Protein AF-A0A1W2A6X5-F1 (afdb_monomer)

Sequence (219 aa):
MDGFPCSISMKRESEMKNMYTEFAGAGTRDTGGGGIDMIGIVKGDITKFRADAIVNAANTGLLGGGGVDGAIHRAAGPELLEECRTLGGCKTGEAKITKGYRLPARFVIHTPGPVWRGGDHGEEELLANSYRSSLTLAAENDCKTIAFPSISTGVYGFPLDRAAAVAVKTICDFLDRDHRLGEVTMVCFDEKTRKAYEDAMASLYRGNGCGCKGHHSGS

Solvent-accessible surface area (backbone atoms only — not comparable to full-atom values): 12230 Å² total; per-residue (Å²): 141,87,80,84,83,90,82,87,83,77,74,66,64,65,55,61,58,51,64,76,70,65,78,87,62,96,66,90,76,75,96,77,74,57,31,62,76,34,54,46,78,42,70,41,61,65,64,73,43,78,32,41,26,36,46,33,58,33,55,44,64,44,77,64,57,66,74,68,22,30,48,40,45,64,53,23,33,72,66,48,53,59,55,33,66,76,60,75,40,47,54,68,16,33,53,50,77,48,66,15,73,65,28,66,16,60,23,33,32,39,20,11,42,37,64,57,82,85,67,86,82,53,38,66,61,29,39,34,30,20,54,49,38,40,51,51,52,37,42,76,66,73,23,44,30,39,34,34,56,74,60,28,48,59,96,33,57,31,58,56,59,60,47,26,39,43,48,52,52,46,52,22,62,44,40,67,74,44,76,67,48,63,39,40,32,41,32,17,78,42,70,70,55,36,49,34,40,50,55,30,48,55,49,51,54,55,62,70,67,66,77,73,85,82,83,76,87,77,134

Nearest PDB structures (foldseek):
  5cms-assembly3_B  TM=9.862E-01  e=5.815E-21  Escherichia coli
  5cb3-assembly1_A  TM=9.912E-01  e=9.875E-21  Escherichia coli K-12
  5cb5-assembly14_M  TM=9.870E-01  e=7.743E-20  Escherichia coli K-12
  5lau-assembly1_A  TM=9.667E-01  e=5.129E-20  Oceanobacillus iheyensis HTE831
  5lbp-assembly1_A  TM=9.637E-01  e=5.398E-19  Oceanobacillus iheyensis HTE831

Foldseek 3Di:
DDDDDDPPDPDPPVVVVVVLPPPPDDDDDDPDDALLVQEAEDADQQQADAFQEEEDQDAQQLQADDDNRVVQDVQQDPVSNVVSNVVRGHDQLAWDKDASHNGNHGIYIYHHQAQDDPPPPCRLVSLLSSLVNSVVVCLVVQTQEYEYEQHCVPPSPPDLLSSLLSNSVSSRVNCNPDVSHRHYYYHYNDPVSSVSNVVSSVVVVVVVPPPDDPPDDDD

Secondary structure (DSSP, 8-state):
--------SSSHHHHHHHHTTS--S-----S---GGGGEEEEES-GGG--SSEEEEEE-TT-S--SHHHHHHHHHH-HHHHHHHHHTT---TT--EEEE-TTSSSSEEEEEEPPPPSSS-SSHHHHHHHHHHHHHHHHHHTT-SEEEE--TTSSTT---HHHHHHHHHHHHHHHHTT-TT--EEEEEESSHHHHHHHHHHHHHHHHHHTT---------

InterPro domains:
  IPR002589 Macro domain [PF01661] (55-167)
  IPR002589 Macro domain [PS51154] (26-205)
  IPR002589 Macro domain [SM00506] (38-167)
  IPR043472 Macro domain-like [G3DSA:3.40.220.10] (8-207)
  IPR043472 Macro domain-like [SSF52949] (38-203)

Radius of gyration: 19.89 Å; Cα contacts (8 Å, |Δi|>4): 375; chains: 1; bounding box: 47×72×43 Å

Organism: NCBI:txid1122930

Mean predicted aligned error: 9.7 Å

pLDDT: mean 84.77, std 23.46, range [28.73, 98.94]

Structure (mmCIF, N/CA/C/O backbone):
data_AF-A0A1W2A6X5-F1
#
_entry.id   AF-A0A1W2A6X5-F1
#
loop_
_atom_site.group_PDB
_atom_site.id
_atom_site.type_symbol
_atom_site.label_atom_id
_atom_site.label_alt_id
_atom_site.label_comp_id
_atom_site.label_asym_id
_atom_site.label_entity_id
_atom_site.label_seq_id
_atom_site.pdbx_PDB_ins_code
_atom_site.Cartn_x
_atom_site.Cartn_y
_atom_site.Cartn_z
_atom_site.occupancy
_atom_site.B_iso_or_equiv
_atom_site.auth_seq_id
_atom_site.auth_comp_id
_atom_site.auth_asym_id
_atom_site.auth_atom_id
_atom_site.pdbx_PDB_model_num
ATOM 1 N N . MET A 1 1 ? 7.560 -55.138 -27.536 1.00 40.28 1 MET A N 1
ATOM 2 C CA . MET A 1 1 ? 8.490 -54.325 -26.718 1.00 40.28 1 MET A CA 1
ATOM 3 C C . MET A 1 1 ? 7.771 -53.012 -26.557 1.00 40.28 1 MET A C 1
ATOM 5 O O . MET A 1 1 ? 7.864 -52.151 -27.421 1.00 40.28 1 MET A O 1
ATOM 9 N N . ASP A 1 2 ? 6.936 -52.957 -25.529 1.00 35.16 2 ASP A N 1
ATOM 10 C CA . ASP A 1 2 ? 5.838 -52.004 -25.455 1.00 35.16 2 ASP A CA 1
ATOM 11 C C . ASP A 1 2 ? 6.175 -51.033 -24.323 1.00 35.16 2 ASP A C 1
ATOM 13 O O . ASP A 1 2 ? 6.329 -51.444 -23.174 1.00 35.16 2 ASP A O 1
ATOM 17 N N . GLY A 1 3 ? 6.376 -49.761 -24.665 1.00 31.23 3 GLY A N 1
ATOM 18 C CA . GLY A 1 3 ? 6.748 -48.698 -23.733 1.00 31.23 3 GLY A CA 1
ATOM 19 C C . GLY A 1 3 ? 5.820 -47.503 -23.907 1.00 31.23 3 GLY A C 1
ATOM 20 O O . GLY A 1 3 ? 5.853 -46.829 -24.932 1.00 31.23 3 GLY A O 1
ATOM 21 N N . PHE A 1 4 ? 4.969 -47.304 -22.905 1.00 32.00 4 PHE A N 1
ATOM 22 C CA . PHE A 1 4 ? 3.868 -46.345 -22.812 1.00 32.00 4 PHE A CA 1
ATOM 23 C C . PHE A 1 4 ? 4.278 -44.858 -22.926 1.00 32.00 4 PHE A C 1
ATOM 25 O O . PHE A 1 4 ? 5.386 -44.489 -22.534 1.00 32.00 4 PHE A O 1
ATOM 32 N N . PRO A 1 5 ? 3.363 -43.973 -23.377 1.00 36.03 5 PRO A N 1
ATOM 33 C CA . PRO A 1 5 ? 3.591 -42.533 -23.450 1.00 36.03 5 PRO A CA 1
ATOM 34 C C . PRO A 1 5 ? 3.456 -41.844 -22.079 1.00 36.03 5 PRO A C 1
ATOM 36 O O . PRO A 1 5 ? 2.553 -42.129 -21.293 1.00 36.03 5 PRO A O 1
ATOM 39 N N . CYS A 1 6 ? 4.350 -40.888 -21.813 1.00 32.41 6 CYS A N 1
ATOM 40 C CA . CYS A 1 6 ? 4.368 -40.040 -20.620 1.00 32.41 6 CYS A CA 1
ATOM 41 C C . CYS A 1 6 ? 3.202 -39.032 -20.646 1.00 32.41 6 CYS A C 1
ATOM 43 O O . CYS A 1 6 ? 3.254 -38.028 -21.353 1.00 32.41 6 CYS A O 1
ATOM 45 N N . SER A 1 7 ? 2.140 -39.295 -19.881 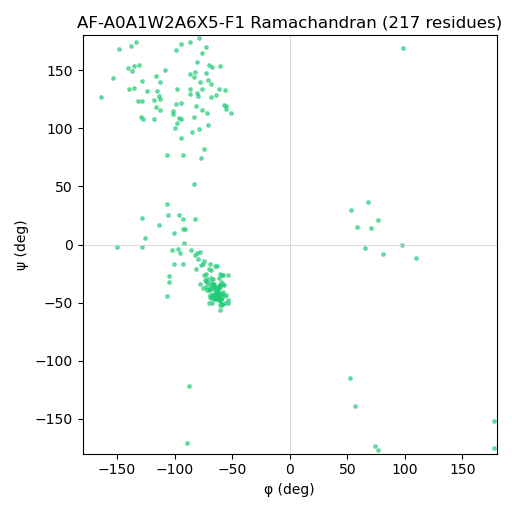1.00 32.84 7 SER A N 1
ATOM 46 C CA . SER A 1 7 ? 0.925 -38.465 -19.815 1.00 32.84 7 SER A CA 1
ATOM 47 C C . SER A 1 7 ? 0.795 -37.642 -18.520 1.00 32.84 7 SER A C 1
ATOM 49 O O . SER A 1 7 ? -0.312 -37.432 -18.023 1.00 32.84 7 SER A O 1
ATOM 51 N N . ILE A 1 8 ? 1.901 -37.153 -17.950 1.00 35.94 8 ILE A N 1
ATOM 52 C CA . ILE A 1 8 ? 1.885 -36.290 -16.752 1.00 35.94 8 ILE A CA 1
ATOM 53 C C . ILE A 1 8 ? 2.210 -34.848 -17.165 1.00 35.94 8 ILE A C 1
ATOM 55 O O . ILE A 1 8 ? 3.326 -34.380 -16.979 1.00 35.94 8 ILE A O 1
ATOM 59 N N . SER A 1 9 ? 1.248 -34.123 -17.745 1.00 42.59 9 SER A N 1
ATOM 60 C CA . SER A 1 9 ? 1.417 -32.667 -17.938 1.00 42.59 9 SER A CA 1
ATOM 61 C C . SER A 1 9 ? 0.139 -31.818 -17.929 1.00 42.59 9 SER A C 1
ATOM 63 O O . SER A 1 9 ? 0.250 -30.603 -18.013 1.00 42.59 9 SER A O 1
ATOM 65 N N . MET A 1 10 ? -1.070 -32.374 -17.795 1.00 36.53 10 MET A N 1
ATOM 66 C CA . MET A 1 10 ? -2.296 -31.560 -17.964 1.00 36.53 10 MET A CA 1
ATOM 67 C C . MET A 1 10 ? -3.292 -31.598 -16.797 1.00 36.53 10 MET A C 1
ATOM 69 O O . MET A 1 10 ? -4.354 -31.001 -16.898 1.00 36.53 10 MET A O 1
ATOM 73 N N . LYS A 1 11 ? -2.972 -32.245 -15.665 1.00 32.59 11 LYS A N 1
ATOM 74 C CA . LYS A 1 11 ? -3.911 -32.342 -14.524 1.00 32.59 11 LYS A CA 1
ATOM 75 C C . LYS A 1 11 ? -3.745 -31.287 -13.415 1.00 32.59 11 LYS A C 1
ATOM 77 O O . LYS A 1 11 ? -4.601 -31.216 -12.548 1.00 32.59 11 LYS A O 1
ATOM 82 N N . ARG A 1 12 ? -2.707 -30.437 -13.440 1.00 47.66 12 ARG A N 1
ATOM 83 C CA . ARG A 1 12 ? -2.420 -29.485 -12.337 1.00 47.66 12 ARG A CA 1
ATOM 84 C C . ARG A 1 12 ? -3.033 -28.084 -12.475 1.00 47.66 12 ARG A C 1
ATOM 86 O O . ARG A 1 12 ? -3.128 -27.373 -11.482 1.00 47.66 12 ARG A O 1
ATOM 93 N N . GLU A 1 13 ? -3.486 -27.677 -13.661 1.00 42.44 13 GLU A N 1
ATOM 94 C CA . GLU A 1 13 ? -4.098 -26.346 -13.843 1.00 42.44 13 GLU A CA 1
ATOM 95 C C . GLU A 1 13 ? -5.549 -26.276 -13.341 1.00 42.44 13 GLU A C 1
ATOM 97 O O . GLU A 1 13 ? -5.972 -25.250 -12.809 1.00 42.44 13 GLU A O 1
ATOM 102 N N . SER A 1 14 ? -6.313 -27.367 -13.466 1.00 35.53 14 SER A N 1
ATOM 103 C CA . SER A 1 14 ? -7.703 -27.431 -12.996 1.00 35.53 14 SER A CA 1
ATOM 104 C C . SER A 1 14 ? -7.814 -27.504 -11.470 1.00 35.53 14 SER A C 1
ATOM 106 O O . SER A 1 14 ? -8.754 -26.954 -10.906 1.00 35.53 14 SER A O 1
ATOM 108 N N . GLU A 1 15 ? -6.842 -28.122 -10.794 1.00 42.03 15 GLU A N 1
ATOM 109 C CA . GLU A 1 15 ? -6.796 -28.195 -9.324 1.00 42.03 15 GLU A CA 1
ATOM 110 C C . GLU A 1 15 ? -6.450 -26.831 -8.702 1.00 42.03 15 GLU A C 1
ATOM 112 O O . GLU A 1 15 ? -7.092 -26.411 -7.742 1.00 42.03 15 GLU A O 1
ATOM 117 N N . MET A 1 16 ? -5.533 -26.075 -9.321 1.00 42.34 16 MET A N 1
ATOM 118 C CA . MET A 1 16 ? -5.212 -24.696 -8.922 1.00 42.34 16 MET A CA 1
ATOM 119 C C . MET A 1 16 ? -6.411 -23.748 -9.051 1.00 42.34 16 MET A C 1
ATOM 121 O O . MET A 1 16 ? -6.615 -22.904 -8.187 1.00 42.34 16 MET A O 1
ATOM 125 N N . LYS A 1 17 ? -7.231 -23.881 -10.103 1.00 40.50 17 LYS A N 1
ATOM 126 C CA . LYS A 1 17 ? -8.435 -23.047 -10.284 1.00 40.50 17 LYS A CA 1
ATOM 127 C C . LYS A 1 17 ? -9.533 -23.353 -9.260 1.00 40.50 17 LYS A C 1
ATOM 129 O O . LYS A 1 17 ? -10.222 -22.434 -8.821 1.00 40.50 17 LYS A O 1
ATOM 134 N N . ASN A 1 18 ? -9.679 -24.615 -8.859 1.00 34.69 18 ASN A N 1
ATOM 135 C CA . ASN A 1 18 ? -10.703 -25.013 -7.893 1.00 34.69 18 ASN A CA 1
ATOM 136 C C . ASN A 1 18 ? -10.369 -24.581 -6.459 1.00 34.69 18 ASN A C 1
ATOM 138 O O . ASN A 1 18 ? -11.282 -24.212 -5.725 1.00 34.69 18 ASN A O 1
ATOM 142 N N . MET A 1 19 ? -9.086 -24.503 -6.090 1.00 38.66 19 MET A N 1
ATOM 143 C CA . MET A 1 19 ? -8.679 -24.052 -4.753 1.00 38.66 19 MET A CA 1
ATOM 144 C C . MET A 1 19 ? -9.120 -22.608 -4.444 1.00 38.66 19 MET A C 1
ATOM 146 O O . MET A 1 19 ? -9.521 -22.318 -3.323 1.00 38.66 19 MET A O 1
ATOM 150 N N . TYR A 1 20 ? -9.126 -21.706 -5.432 1.00 38.78 20 TYR A N 1
ATOM 151 C CA . TYR A 1 20 ? -9.523 -20.304 -5.218 1.00 38.78 20 TYR A CA 1
ATOM 152 C C . TYR A 1 20 ? -11.041 -20.074 -5.167 1.00 38.78 20 TYR A C 1
ATOM 154 O O . TYR A 1 20 ? -11.471 -18.994 -4.767 1.00 38.78 20 TYR A O 1
ATOM 162 N N . THR A 1 21 ? -11.864 -21.057 -5.553 1.00 31.83 21 THR A N 1
ATOM 163 C CA . THR A 1 21 ? -13.320 -20.855 -5.691 1.00 31.83 21 THR A CA 1
ATOM 164 C C . THR A 1 21 ? -14.121 -21.383 -4.487 1.00 31.83 21 THR A C 1
ATOM 166 O O . THR A 1 21 ? -15.259 -20.966 -4.291 1.00 31.83 21 THR A O 1
ATOM 169 N N . GLU A 1 22 ? -13.546 -22.239 -3.632 1.00 31.92 22 GLU A N 1
ATOM 170 C CA . GLU A 1 22 ? -14.278 -22.907 -2.533 1.00 31.92 22 GLU A CA 1
ATOM 171 C C . GLU A 1 22 ? -14.158 -22.257 -1.138 1.00 31.92 22 GLU A C 1
ATOM 173 O O . GLU A 1 22 ? -14.861 -22.658 -0.213 1.00 31.92 22 GLU A O 1
ATOM 178 N N . PHE A 1 23 ? -13.361 -21.201 -0.945 1.00 44.34 23 PHE A N 1
ATOM 179 C CA . PHE A 1 23 ? -13.138 -20.614 0.391 1.00 44.34 23 PHE A CA 1
ATOM 180 C C . PHE A 1 23 ? -14.217 -19.630 0.896 1.00 44.34 23 PHE A C 1
ATOM 182 O O . PHE A 1 23 ? -13.960 -18.855 1.815 1.00 44.34 23 PHE A O 1
ATOM 189 N N . ALA A 1 24 ? -15.444 -19.688 0.370 1.00 34.25 24 ALA A N 1
ATOM 190 C CA . ALA A 1 24 ? -16.587 -18.891 0.845 1.00 34.25 24 ALA A CA 1
ATOM 191 C C . ALA A 1 24 ? -17.458 -19.605 1.909 1.00 34.25 24 ALA A C 1
ATOM 193 O O . ALA A 1 24 ? -18.628 -19.264 2.085 1.00 34.25 24 ALA A O 1
ATOM 194 N N . GLY A 1 25 ? -16.915 -20.599 2.618 1.00 28.73 25 GLY A N 1
ATOM 195 C CA . GLY A 1 25 ? -17.604 -21.325 3.688 1.00 28.73 25 GLY A CA 1
ATOM 196 C C . GLY A 1 25 ? -16.927 -21.121 5.040 1.00 28.73 25 GLY A C 1
ATOM 197 O O . GLY A 1 25 ? -15.770 -21.491 5.219 1.00 28.73 25 GLY A O 1
ATOM 198 N N . ALA A 1 26 ? -17.651 -20.536 5.996 1.00 43.84 26 ALA A N 1
ATOM 199 C CA . ALA A 1 26 ? -17.210 -20.383 7.377 1.00 43.84 26 ALA A CA 1
ATOM 200 C C . ALA A 1 26 ? -16.869 -21.749 8.004 1.00 43.84 26 ALA A C 1
ATOM 202 O O . ALA A 1 26 ? -17.726 -22.621 8.126 1.00 43.84 26 ALA A O 1
ATOM 203 N N . GLY A 1 27 ? -15.618 -21.906 8.426 1.00 30.61 27 GLY A N 1
ATOM 204 C CA . GLY A 1 27 ? -15.120 -23.061 9.163 1.00 30.61 27 GLY A CA 1
ATOM 205 C C . GLY A 1 27 ? -13.783 -22.703 9.800 1.00 30.61 27 GLY A C 1
ATOM 206 O O . GLY A 1 27 ? -12.895 -22.175 9.134 1.00 30.61 27 GLY A O 1
ATOM 207 N N . THR A 1 28 ? -13.670 -22.925 11.105 1.00 40.09 28 THR A N 1
ATOM 208 C CA . THR A 1 28 ? -12.462 -22.716 11.911 1.00 40.09 28 THR A CA 1
ATOM 209 C C . THR A 1 28 ? -11.260 -23.403 11.258 1.00 40.09 28 THR A C 1
ATOM 211 O O . THR A 1 28 ? -11.248 -24.629 11.153 1.00 40.09 28 THR A O 1
ATOM 214 N N . ARG A 1 29 ? -10.276 -22.626 10.783 1.00 42.88 29 ARG A N 1
ATOM 215 C CA . ARG A 1 29 ? -9.073 -23.162 10.133 1.00 42.88 29 ARG A CA 1
ATOM 216 C C . ARG A 1 29 ? -8.063 -23.610 11.186 1.00 42.88 29 ARG A C 1
ATOM 218 O O . ARG A 1 29 ? -7.601 -22.809 11.993 1.00 42.88 29 ARG A O 1
ATOM 225 N N . ASP A 1 30 ? -7.758 -24.898 11.137 1.00 39.47 30 ASP A N 1
ATOM 226 C CA . ASP A 1 30 ? -6.606 -25.525 11.771 1.00 39.47 30 ASP A CA 1
ATOM 227 C C . ASP A 1 30 ? -5.316 -24.926 11.175 1.00 39.47 30 ASP A C 1
ATOM 229 O O . ASP A 1 30 ? -5.212 -24.704 9.964 1.00 39.47 30 ASP A O 1
ATOM 233 N N . THR A 1 31 ? -4.365 -24.569 12.031 1.00 40.22 31 THR A N 1
ATOM 234 C CA . THR A 1 31 ? -3.195 -23.728 11.732 1.00 40.22 31 THR A CA 1
ATOM 235 C C . THR A 1 31 ? -2.110 -24.497 10.974 1.00 40.22 31 THR A C 1
ATOM 237 O O . THR A 1 31 ? -1.088 -24.871 11.548 1.00 40.22 31 THR A O 1
ATOM 240 N N . GLY A 1 32 ? -2.340 -24.747 9.683 1.00 40.72 32 GLY A N 1
ATOM 241 C CA . GLY A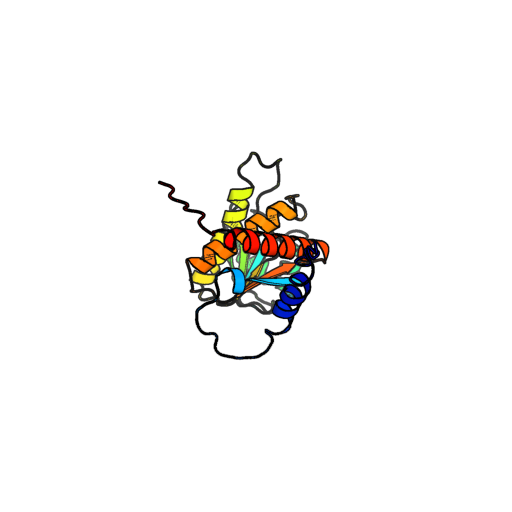 1 32 ? -1.375 -25.389 8.780 1.00 40.72 32 GLY A CA 1
ATOM 242 C C . GLY A 1 32 ? -1.099 -24.645 7.466 1.00 40.72 32 GLY A C 1
ATOM 243 O O . GLY A 1 32 ? -0.284 -25.123 6.681 1.00 40.72 32 GLY A O 1
ATOM 244 N N . GLY A 1 33 ? -1.765 -23.513 7.209 1.00 52.75 33 GLY A N 1
ATOM 245 C CA . GLY A 1 33 ? -1.555 -22.703 6.002 1.00 52.75 33 GLY A CA 1
ATOM 246 C C . GLY A 1 33 ? -0.420 -21.692 6.177 1.00 52.75 33 GLY A C 1
ATOM 247 O O . GLY A 1 33 ? -0.344 -21.033 7.214 1.00 52.75 33 GLY A O 1
ATOM 248 N N . GLY A 1 34 ? 0.473 -21.586 5.192 1.00 70.25 34 GLY A N 1
ATOM 249 C CA . GLY A 1 34 ? 1.585 -20.626 5.212 1.00 70.25 34 GLY A CA 1
ATOM 250 C C . GLY A 1 34 ? 1.106 -19.188 4.986 1.00 70.25 34 GLY A C 1
ATOM 251 O O . GLY A 1 34 ? -0.035 -18.963 4.587 1.00 70.25 34 GLY A O 1
ATOM 252 N N . GLY A 1 35 ? 1.976 -18.191 5.174 1.00 76.38 35 GLY A N 1
ATOM 253 C CA . GLY A 1 35 ? 1.653 -16.769 5.002 1.00 76.38 35 GLY A CA 1
ATOM 254 C C . GLY A 1 35 ? 1.043 -16.421 3.640 1.00 76.38 35 GLY A C 1
ATOM 255 O O . GLY A 1 35 ? 0.259 -15.483 3.523 1.00 76.38 35 GLY A O 1
ATOM 256 N N . ILE A 1 36 ? 1.339 -17.222 2.619 1.00 83.38 36 ILE A N 1
ATOM 257 C CA . ILE A 1 36 ? 0.787 -17.103 1.269 1.00 83.38 36 ILE A CA 1
ATOM 258 C C . ILE A 1 36 ? -0.714 -17.439 1.172 1.00 83.38 36 ILE A C 1
ATOM 260 O O . ILE A 1 36 ? -1.404 -16.853 0.339 1.00 83.38 36 ILE A O 1
ATOM 264 N N . ASP A 1 37 ? -1.246 -18.308 2.040 1.00 88.19 37 ASP A N 1
ATOM 265 C CA . ASP A 1 37 ? -2.668 -18.701 2.055 1.00 88.19 37 ASP A CA 1
ATOM 266 C C . ASP A 1 37 ? -3.573 -17.592 2.621 1.00 88.19 37 ASP A C 1
ATOM 268 O O . ASP A 1 37 ? -4.795 -17.619 2.465 1.00 88.19 37 ASP A O 1
ATOM 272 N N . MET A 1 38 ? -2.968 -16.598 3.278 1.00 92.69 38 MET A N 1
ATOM 273 C CA . MET A 1 38 ? -3.634 -15.410 3.815 1.00 92.69 38 MET A CA 1
ATOM 274 C C . MET A 1 38 ? -3.638 -14.229 2.828 1.00 92.69 38 MET A C 1
ATOM 276 O O . MET A 1 38 ? -4.147 -13.156 3.162 1.00 92.69 38 MET A O 1
ATOM 280 N N . ILE A 1 39 ? -3.080 -14.408 1.621 1.00 96.94 39 ILE A N 1
ATOM 281 C CA . ILE A 1 39 ? -3.056 -13.384 0.572 1.00 96.94 39 ILE A CA 1
ATOM 282 C C . ILE A 1 39 ? -4.222 -13.602 -0.398 1.00 96.94 39 ILE A C 1
ATOM 284 O O . ILE A 1 39 ? -4.216 -14.520 -1.217 1.00 96.94 39 ILE A O 1
ATOM 288 N N . GLY A 1 40 ? -5.208 -12.710 -0.349 1.00 97.56 40 GLY A N 1
ATOM 289 C CA . GLY A 1 40 ? -6.268 -12.606 -1.349 1.00 97.56 40 GLY A CA 1
ATOM 290 C C . GLY A 1 40 ? -5.857 -11.713 -2.521 1.00 97.56 40 GLY A C 1
ATOM 291 O O . GLY A 1 40 ? -5.157 -10.716 -2.344 1.00 97.56 40 GLY A O 1
ATOM 292 N N . ILE A 1 41 ? -6.325 -12.020 -3.732 1.00 98.44 41 ILE A N 1
ATOM 293 C CA . ILE A 1 41 ? -6.160 -11.157 -4.910 1.00 98.44 41 ILE A CA 1
ATOM 294 C C . ILE A 1 41 ? -7.528 -10.963 -5.549 1.00 98.44 41 ILE A C 1
ATOM 296 O O . ILE A 1 41 ? -8.195 -11.926 -5.922 1.00 98.44 41 ILE A O 1
ATOM 300 N N . VAL A 1 42 ? -7.944 -9.709 -5.701 1.00 98.25 42 VAL A N 1
ATOM 301 C CA . VAL A 1 42 ? -9.240 -9.363 -6.289 1.00 98.25 42 VAL A CA 1
ATOM 302 C C . VAL A 1 42 ? -9.091 -8.201 -7.255 1.00 98.25 42 VAL A C 1
ATOM 304 O O . VAL A 1 42 ? -8.260 -7.317 -7.061 1.00 98.25 42 VAL A O 1
ATOM 307 N N . LYS A 1 43 ? -9.936 -8.160 -8.288 1.00 98.50 43 LYS A N 1
ATOM 308 C CA . LYS A 1 43 ? -10.120 -6.939 -9.077 1.00 98.50 43 LYS A CA 1
ATOM 309 C C . LYS A 1 43 ? -11.190 -6.072 -8.426 1.00 98.50 43 LYS A C 1
ATOM 311 O O . LYS A 1 43 ? -12.293 -6.558 -8.182 1.00 98.50 43 LYS A O 1
ATOM 316 N N . GLY A 1 44 ? -10.911 -4.792 -8.201 1.00 97.81 44 GLY A N 1
ATOM 317 C CA . GLY A 1 44 ? -11.894 -3.892 -7.615 1.00 97.81 44 GLY A CA 1
ATOM 318 C C . GLY A 1 44 ? -11.412 -2.470 -7.364 1.00 97.81 44 GLY A C 1
ATOM 319 O O . GLY A 1 44 ? -10.304 -2.072 -7.714 1.00 97.81 44 GLY A O 1
ATOM 320 N N . ASP A 1 45 ? -12.297 -1.704 -6.733 1.00 98.12 45 ASP A N 1
ATOM 321 C CA . ASP A 1 45 ? -12.053 -0.342 -6.272 1.00 98.12 45 ASP A CA 1
ATOM 322 C C . ASP A 1 45 ? -11.774 -0.371 -4.767 1.00 98.12 45 ASP A C 1
ATOM 324 O O . ASP A 1 45 ? -12.665 -0.670 -3.966 1.00 98.12 45 ASP A O 1
ATOM 328 N N . ILE A 1 46 ? -10.536 -0.053 -4.384 1.00 98.50 46 ILE A N 1
ATOM 329 C CA . ILE A 1 46 ? -10.095 -0.098 -2.986 1.00 98.50 46 ILE A CA 1
ATOM 330 C C . ILE A 1 46 ? -10.892 0.847 -2.079 1.00 98.50 46 ILE A C 1
ATOM 332 O O . ILE A 1 46 ? -11.049 0.568 -0.895 1.00 98.50 46 ILE A O 1
ATOM 336 N N . THR A 1 47 ? -11.475 1.920 -2.624 1.00 98.62 47 THR A N 1
ATOM 337 C CA . THR A 1 47 ? -12.277 2.876 -1.840 1.00 98.62 47 THR A CA 1
ATOM 338 C C . THR A 1 47 ? -13.598 2.285 -1.344 1.00 98.62 47 THR A C 1
ATOM 340 O O . THR A 1 47 ? -14.218 2.821 -0.427 1.00 98.62 47 THR A O 1
ATOM 343 N N . LYS A 1 48 ? -14.028 1.162 -1.930 1.00 98.19 48 LYS A N 1
ATOM 344 C CA . LYS A 1 48 ? -15.250 0.433 -1.565 1.00 98.19 48 LYS A CA 1
ATOM 345 C C . LYS A 1 48 ? -14.963 -0.808 -0.720 1.00 98.19 48 LYS A C 1
ATOM 347 O O . LYS A 1 48 ? -15.904 -1.486 -0.307 1.00 98.19 48 LYS A O 1
ATOM 352 N N . PHE A 1 49 ? -13.691 -1.129 -0.495 1.00 96.38 49 PHE A N 1
ATOM 353 C CA . PHE A 1 49 ? -13.287 -2.353 0.180 1.00 96.38 49 PHE A CA 1
ATOM 354 C C . PHE A 1 49 ? -13.507 -2.237 1.693 1.00 96.38 49 PHE A C 1
ATOM 356 O O . PHE A 1 49 ? -13.180 -1.222 2.309 1.00 96.38 49 PHE A O 1
ATOM 363 N N . ARG A 1 50 ? -14.092 -3.277 2.296 1.00 97.25 50 ARG A N 1
ATOM 364 C CA . ARG A 1 50 ? -14.300 -3.366 3.746 1.00 97.25 50 ARG A CA 1
ATOM 365 C C . ARG A 1 50 ? -13.136 -4.140 4.352 1.00 97.25 50 ARG A C 1
ATOM 367 O O . ARG A 1 50 ? -13.048 -5.345 4.165 1.00 97.25 50 ARG A O 1
ATOM 374 N N . ALA A 1 51 ? -12.270 -3.431 5.059 1.00 97.12 51 ALA A N 1
ATOM 375 C CA . ALA A 1 51 ? -11.150 -3.975 5.818 1.00 97.12 51 ALA A CA 1
ATOM 376 C C . ALA A 1 51 ? -10.900 -3.078 7.037 1.00 97.12 51 ALA A C 1
ATOM 378 O O . ALA A 1 51 ? -11.424 -1.965 7.107 1.00 97.12 51 ALA A O 1
ATOM 379 N N . ASP A 1 52 ? -10.085 -3.516 7.990 1.00 98.69 52 ASP A N 1
ATOM 380 C CA . ASP A 1 52 ? -9.673 -2.644 9.089 1.00 98.69 52 ASP A CA 1
ATOM 381 C C . ASP A 1 52 ? -8.825 -1.487 8.555 1.00 98.69 52 ASP A C 1
ATOM 383 O O . ASP A 1 52 ? -9.088 -0.332 8.885 1.00 98.69 52 ASP A O 1
ATOM 387 N N . ALA A 1 53 ? -7.879 -1.773 7.659 1.00 98.81 53 ALA A N 1
ATOM 388 C CA . ALA A 1 53 ? -7.085 -0.757 6.979 1.00 98.81 53 ALA A CA 1
ATOM 389 C C . ALA A 1 53 ? -7.097 -0.938 5.457 1.00 98.81 53 ALA A C 1
ATOM 391 O O . ALA A 1 53 ? -6.986 -2.050 4.941 1.00 98.81 53 ALA A O 1
ATOM 392 N N . ILE A 1 54 ? -7.160 0.173 4.726 1.00 98.88 54 ILE A N 1
ATOM 393 C CA . ILE A 1 54 ? -6.744 0.211 3.318 1.00 98.88 54 ILE A CA 1
ATOM 394 C C . ILE A 1 54 ? -5.439 0.988 3.193 1.00 98.88 54 ILE A C 1
ATOM 396 O O . ILE A 1 54 ? -5.181 1.916 3.962 1.00 98.88 54 ILE A O 1
ATOM 400 N N . VAL A 1 55 ? -4.625 0.641 2.203 1.00 98.88 55 VAL A N 1
ATOM 401 C CA . VAL A 1 55 ? -3.376 1.347 1.923 1.00 98.88 55 VAL A CA 1
ATOM 402 C C . VAL A 1 55 ? -3.569 2.356 0.801 1.00 98.88 55 VAL A C 1
ATOM 404 O O . VAL A 1 55 ? -4.142 2.065 -0.247 1.00 98.88 55 VAL A O 1
ATOM 407 N N . ASN A 1 56 ? -3.063 3.563 1.015 1.00 98.81 56 ASN A N 1
ATOM 408 C CA . ASN A 1 56 ? -2.956 4.599 0.008 1.00 98.81 56 ASN A CA 1
ATOM 409 C C . ASN A 1 56 ? -1.525 4.627 -0.554 1.00 98.81 56 ASN A C 1
ATOM 411 O O . ASN A 1 56 ? -0.570 4.869 0.189 1.00 98.81 56 ASN A O 1
ATOM 415 N N . ALA A 1 57 ? -1.389 4.418 -1.869 1.00 96.81 57 ALA A N 1
ATOM 416 C CA . ALA A 1 57 ? -0.146 4.661 -2.598 1.00 96.81 57 ALA A CA 1
ATOM 417 C C . ALA A 1 57 ? 0.050 6.177 -2.781 1.00 96.81 57 ALA A C 1
ATOM 419 O O . ALA A 1 57 ? -0.305 6.750 -3.814 1.00 96.81 57 ALA A O 1
ATOM 420 N N . ALA A 1 58 ? 0.577 6.811 -1.737 1.00 94.88 58 ALA A N 1
ATOM 421 C CA . ALA A 1 58 ? 0.680 8.256 -1.612 1.00 94.88 58 ALA A CA 1
ATOM 422 C C . ALA A 1 58 ? 1.965 8.809 -2.253 1.00 94.88 58 ALA A C 1
ATOM 424 O O . ALA A 1 58 ? 2.861 8.079 -2.674 1.00 94.88 58 ALA A O 1
ATOM 425 N N . ASN A 1 59 ? 2.076 10.133 -2.284 1.00 94.69 59 ASN A N 1
ATOM 426 C CA . ASN A 1 59 ? 3.345 10.833 -2.479 1.00 94.69 59 ASN A CA 1
ATOM 427 C C . ASN A 1 59 ? 3.912 11.297 -1.127 1.00 94.69 59 ASN A C 1
ATOM 429 O O . ASN A 1 59 ? 3.205 11.307 -0.122 1.00 94.69 59 ASN A O 1
ATOM 433 N N . THR A 1 60 ? 5.175 11.726 -1.088 1.00 95.25 60 THR A N 1
ATOM 434 C CA . THR A 1 60 ? 5.856 12.104 0.167 1.00 95.25 60 THR A CA 1
ATOM 435 C C . THR A 1 60 ? 5.229 13.295 0.896 1.00 95.25 60 THR A C 1
ATOM 437 O O . THR A 1 60 ? 5.454 13.464 2.095 1.00 95.25 60 THR A O 1
ATOM 440 N N . GLY A 1 61 ? 4.410 14.103 0.216 1.00 91.56 61 GLY A N 1
ATOM 441 C CA . GLY A 1 61 ? 3.661 15.189 0.841 1.00 91.56 61 GLY A CA 1
ATOM 442 C C . GLY A 1 61 ? 2.466 14.719 1.674 1.00 91.56 61 GLY A C 1
ATOM 443 O O . GLY A 1 61 ? 2.090 15.414 2.610 1.00 91.56 61 GLY A O 1
ATOM 444 N N . LEU A 1 62 ? 1.881 13.552 1.372 1.00 92.75 62 LEU A N 1
ATOM 445 C CA . LEU A 1 62 ? 0.620 13.049 1.949 1.00 92.75 62 LEU A CA 1
ATOM 446 C C . LEU A 1 62 ? -0.610 13.959 1.745 1.00 92.75 62 LEU A C 1
ATOM 448 O O . LEU A 1 62 ? -1.626 13.780 2.405 1.00 92.75 62 LEU A O 1
ATOM 452 N N . LEU A 1 63 ? -0.555 14.938 0.840 1.00 92.06 63 LEU A N 1
ATOM 453 C CA . LEU A 1 63 ? -1.628 15.930 0.657 1.00 92.06 63 LEU A CA 1
ATOM 454 C C . LEU A 1 63 ? -2.600 15.572 -0.481 1.00 92.06 63 LEU A C 1
ATOM 456 O O . LEU A 1 63 ? -3.220 16.455 -1.075 1.00 92.06 63 LEU A O 1
ATOM 460 N N . GLY A 1 64 ? -2.721 14.282 -0.790 1.00 83.81 64 GLY A N 1
ATOM 461 C CA . GLY A 1 64 ? -3.473 13.775 -1.931 1.00 83.81 64 GLY A CA 1
ATOM 462 C C . GLY A 1 64 ? -2.751 13.942 -3.271 1.00 83.81 64 GLY A C 1
ATOM 463 O O . GLY A 1 64 ? -1.614 14.420 -3.355 1.00 83.81 64 GLY A O 1
ATOM 464 N N . GLY A 1 65 ? -3.436 13.542 -4.343 1.00 90.38 65 GLY A N 1
ATOM 465 C CA . GLY A 1 65 ? -2.877 13.514 -5.690 1.00 90.38 65 GLY A CA 1
ATOM 466 C C . GLY A 1 65 ? -3.847 12.957 -6.733 1.00 90.38 65 GLY A C 1
ATOM 467 O O . GLY A 1 65 ? -5.067 13.067 -6.608 1.00 90.38 65 GLY A O 1
ATOM 468 N N . GLY A 1 66 ? -3.295 12.369 -7.795 1.00 91.00 66 GLY A N 1
ATOM 469 C CA . GLY A 1 66 ? -4.050 11.643 -8.823 1.00 91.00 66 GLY A CA 1
ATOM 470 C C . GLY A 1 66 ? -4.219 10.153 -8.499 1.00 91.00 66 GLY A C 1
ATOM 471 O O . GLY A 1 66 ? -3.890 9.700 -7.407 1.00 91.00 66 GLY A O 1
ATOM 472 N N . GLY A 1 67 ? -4.718 9.373 -9.462 1.00 95.25 67 GLY A N 1
ATOM 473 C CA . GLY A 1 67 ? -4.806 7.912 -9.341 1.00 95.25 67 GLY A CA 1
ATOM 474 C C . GLY A 1 67 ? -5.590 7.438 -8.111 1.00 95.25 67 GLY A C 1
ATOM 475 O O . GLY A 1 67 ? -6.635 8.005 -7.776 1.00 95.25 67 GLY A O 1
ATOM 476 N N . VAL A 1 68 ? -5.076 6.395 -7.451 1.00 97.50 68 VAL A N 1
ATOM 477 C CA . VAL A 1 68 ? -5.690 5.811 -6.248 1.00 97.50 68 VAL A CA 1
ATOM 478 C C . VAL A 1 68 ? -5.672 6.773 -5.056 1.00 97.50 68 VAL A C 1
ATOM 480 O O . VAL A 1 68 ? -6.651 6.824 -4.321 1.00 97.50 68 VAL A O 1
ATOM 483 N N . ASP A 1 69 ? -4.635 7.603 -4.927 1.00 97.62 69 ASP A N 1
ATOM 484 C CA . ASP A 1 69 ? -4.506 8.611 -3.867 1.00 97.62 69 ASP A CA 1
ATOM 485 C C . ASP A 1 69 ? -5.653 9.626 -3.931 1.00 97.62 69 ASP A C 1
ATOM 487 O O . ASP A 1 69 ? -6.436 9.792 -2.993 1.00 97.62 69 ASP A O 1
ATOM 491 N N . GLY A 1 70 ? -5.868 10.207 -5.113 1.00 97.81 70 GLY A N 1
ATOM 492 C CA . GLY A 1 70 ? -7.003 11.096 -5.344 1.00 97.81 70 GLY A CA 1
ATOM 493 C C . GLY A 1 70 ? -8.360 10.416 -5.148 1.00 97.81 70 GLY A C 1
ATOM 494 O O . GLY A 1 70 ? -9.301 11.054 -4.676 1.00 97.81 70 GLY A O 1
ATOM 495 N N . ALA A 1 71 ? -8.490 9.137 -5.514 1.00 98.44 71 ALA A N 1
ATOM 496 C CA . ALA A 1 71 ? -9.728 8.385 -5.313 1.00 98.44 71 ALA A CA 1
ATOM 497 C C . ALA A 1 71 ? -10.033 8.182 -3.821 1.00 98.44 71 ALA A C 1
ATOM 499 O O . ALA A 1 71 ? -11.156 8.456 -3.397 1.00 98.44 71 ALA A O 1
ATOM 500 N N . ILE A 1 72 ? -9.030 7.791 -3.031 1.00 98.69 72 ILE A N 1
ATOM 501 C CA . ILE A 1 72 ? -9.135 7.620 -1.579 1.00 98.69 72 ILE A CA 1
ATOM 502 C C . ILE A 1 72 ? -9.508 8.944 -0.909 1.00 98.69 72 ILE A C 1
ATOM 504 O O . ILE A 1 72 ? -10.482 8.978 -0.163 1.00 98.69 72 ILE A O 1
ATOM 508 N N . HIS A 1 73 ? -8.828 10.051 -1.231 1.00 98.56 73 HIS A N 1
ATOM 509 C CA . HIS A 1 73 ? -9.163 11.364 -0.664 1.00 98.56 73 HIS A CA 1
ATOM 510 C C . HIS A 1 73 ? -10.591 11.815 -0.996 1.00 98.56 73 HIS A C 1
ATOM 512 O O . HIS A 1 73 ? -11.302 12.307 -0.120 1.00 98.56 73 HIS A O 1
ATOM 518 N N . ARG A 1 74 ? -11.050 11.620 -2.240 1.00 98.62 74 ARG A N 1
ATOM 519 C CA . ARG A 1 74 ? -12.434 11.956 -2.619 1.00 98.62 74 ARG A CA 1
ATOM 520 C C . ARG A 1 74 ? -13.463 11.113 -1.869 1.00 98.62 74 ARG A C 1
ATOM 522 O O . ARG A 1 74 ? -14.498 11.645 -1.480 1.00 98.62 74 ARG A O 1
ATOM 529 N N . ALA A 1 75 ? -13.194 9.821 -1.691 1.00 98.62 75 ALA A N 1
ATOM 530 C CA . ALA A 1 75 ? -14.111 8.900 -1.031 1.00 98.62 75 ALA A CA 1
ATOM 531 C C . ALA A 1 75 ? -14.139 9.082 0.496 1.00 98.62 75 ALA A C 1
ATOM 533 O O . ALA A 1 75 ? -15.212 9.004 1.086 1.00 98.62 75 ALA A O 1
ATOM 534 N N . ALA A 1 76 ? -12.995 9.367 1.125 1.00 98.62 76 ALA A N 1
ATOM 535 C CA . ALA A 1 76 ? -12.884 9.575 2.568 1.00 98.62 76 ALA A CA 1
ATOM 536 C C . ALA A 1 76 ? -13.495 10.900 3.041 1.00 98.62 76 ALA A C 1
ATOM 538 O O . ALA A 1 76 ? -14.016 10.961 4.154 1.00 98.62 76 ALA A O 1
ATOM 539 N N . GLY A 1 77 ? -13.483 11.931 2.190 1.00 98.56 77 GLY A N 1
ATOM 540 C CA . GLY A 1 77 ? -13.937 13.280 2.530 1.00 98.56 77 GLY A CA 1
ATOM 541 C C . GLY A 1 77 ? -12.790 14.232 2.905 1.00 98.56 77 GLY A C 1
ATOM 542 O O . GLY A 1 77 ? -11.641 13.803 3.051 1.00 98.56 77 GLY A O 1
ATOM 543 N N . PRO A 1 78 ? -13.073 15.548 3.011 1.00 98.06 78 PRO A N 1
ATOM 544 C CA . PRO A 1 78 ? -12.069 16.577 3.307 1.00 98.06 78 PRO A CA 1
ATOM 545 C C . PRO A 1 78 ? -11.329 16.360 4.634 1.00 98.06 78 PRO A C 1
ATOM 547 O O . PRO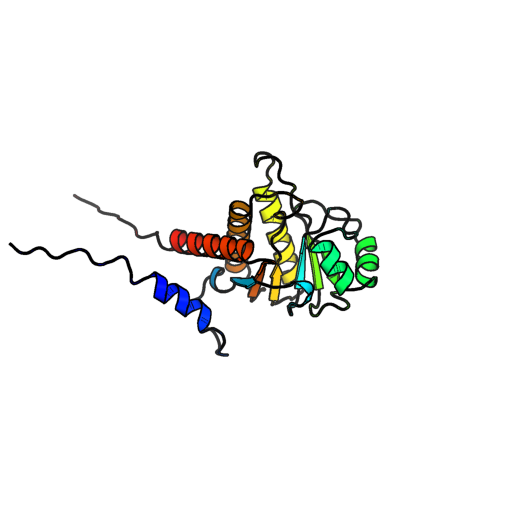 A 1 78 ? -10.173 16.764 4.754 1.00 98.06 78 PRO A O 1
ATOM 550 N N . GLU A 1 79 ? -11.961 15.684 5.589 1.00 98.62 79 GLU A N 1
ATOM 551 C CA . GLU A 1 79 ? -11.425 15.408 6.917 1.00 98.62 79 GLU A CA 1
ATOM 552 C C . GLU A 1 79 ? -10.119 14.589 6.844 1.00 98.62 79 GLU A C 1
ATOM 554 O O . GLU A 1 79 ? -9.199 14.822 7.628 1.00 98.62 79 GLU A O 1
ATOM 559 N N . LEU A 1 80 ? -9.976 13.712 5.837 1.00 98.62 80 LEU A N 1
ATOM 560 C CA . LEU A 1 80 ? -8.733 12.966 5.608 1.00 98.62 80 LEU A CA 1
ATOM 561 C C . LEU A 1 80 ? -7.556 13.895 5.306 1.00 98.62 80 LEU A C 1
ATOM 563 O O . LEU A 1 80 ? -6.467 13.726 5.847 1.00 98.62 80 LEU A O 1
ATOM 567 N N . LEU A 1 81 ? -7.766 14.903 4.455 1.00 97.88 81 LEU A N 1
ATOM 568 C CA . LEU A 1 81 ? -6.713 15.860 4.121 1.00 97.88 81 LEU A CA 1
ATOM 569 C C . LEU A 1 81 ? -6.332 16.723 5.332 1.00 97.88 81 LEU A C 1
ATOM 571 O O . LEU A 1 81 ? -5.167 17.093 5.477 1.00 97.88 81 LEU A O 1
ATOM 575 N N . GLU A 1 82 ? -7.296 17.051 6.192 1.00 98.25 82 GLU A N 1
ATOM 576 C CA . GLU A 1 82 ? -7.047 17.797 7.428 1.00 98.25 82 GLU A CA 1
ATOM 577 C C . GLU A 1 82 ? -6.141 17.018 8.382 1.00 98.25 82 GLU A C 1
ATOM 579 O O . GLU A 1 82 ? -5.147 17.576 8.847 1.00 98.25 82 GLU A O 1
ATOM 584 N N . GLU A 1 83 ? -6.403 15.728 8.604 1.00 98.50 83 GLU A N 1
ATOM 585 C CA . GLU A 1 83 ? -5.525 14.881 9.418 1.00 98.50 83 GLU A CA 1
ATOM 586 C C . GLU A 1 83 ? -4.159 14.675 8.754 1.00 98.50 83 GLU A C 1
ATOM 588 O O . GLU A 1 83 ? -3.137 14.851 9.420 1.00 98.50 83 GLU A O 1
ATOM 593 N N . CYS A 1 84 ? -4.093 14.436 7.438 1.00 98.12 84 CYS A N 1
ATOM 594 C CA . CYS A 1 84 ? -2.815 14.294 6.732 1.00 98.12 84 CYS A CA 1
ATOM 595 C C . CYS A 1 84 ? -1.896 15.520 6.882 1.00 98.12 84 CYS A C 1
ATOM 597 O O . CYS A 1 84 ? -0.678 15.362 6.985 1.00 98.12 84 CYS A O 1
ATOM 599 N N . ARG A 1 85 ? -2.446 16.742 6.948 1.00 97.25 85 ARG A N 1
ATOM 600 C CA . ARG A 1 85 ? -1.652 17.964 7.190 1.00 97.25 85 ARG A CA 1
ATOM 601 C C . ARG A 1 85 ? -0.939 17.952 8.541 1.00 97.25 85 ARG A C 1
ATOM 603 O O . ARG A 1 85 ? 0.132 18.541 8.655 1.00 97.25 85 ARG A O 1
ATOM 610 N N . THR A 1 86 ? -1.492 17.267 9.541 1.00 97.81 86 THR A N 1
ATOM 611 C CA . THR A 1 86 ? -0.874 17.153 10.872 1.00 97.81 86 THR A CA 1
ATOM 612 C C . THR A 1 86 ? 0.317 16.192 10.895 1.00 97.81 86 THR A C 1
ATOM 614 O O . THR A 1 86 ? 1.141 16.254 11.802 1.00 97.81 86 THR A O 1
ATOM 617 N N . LEU A 1 87 ? 0.451 15.334 9.876 1.00 97.00 87 LEU A N 1
ATOM 618 C CA . LEU A 1 87 ? 1.466 14.285 9.841 1.00 97.00 87 LEU A CA 1
ATOM 619 C C . LEU A 1 87 ? 2.848 14.778 9.397 1.00 97.00 87 LEU A C 1
ATOM 621 O O . LEU A 1 87 ? 3.832 14.096 9.670 1.00 97.00 87 LEU A O 1
ATOM 625 N N . GLY A 1 88 ? 2.956 15.916 8.704 1.00 95.94 88 GLY A N 1
ATOM 626 C CA . GLY A 1 88 ? 4.245 16.447 8.233 1.00 95.94 88 GLY A CA 1
ATOM 627 C C . GLY A 1 88 ? 4.916 15.610 7.131 1.00 95.94 88 GLY A C 1
ATOM 628 O O . GLY A 1 88 ? 6.136 15.459 7.132 1.00 95.94 88 GLY A O 1
ATOM 629 N N . GLY A 1 89 ? 4.132 15.035 6.212 1.00 96.31 89 GLY A N 1
ATOM 630 C CA . GLY A 1 89 ? 4.633 14.213 5.099 1.00 96.31 89 GLY A CA 1
ATOM 631 C C . GLY A 1 89 ? 5.108 12.817 5.520 1.00 96.31 89 GLY A C 1
ATOM 632 O O . GLY A 1 89 ? 4.932 12.407 6.665 1.00 96.31 89 GLY A O 1
ATOM 633 N N . CYS A 1 90 ? 5.696 12.053 4.602 1.00 98.00 90 CYS A N 1
ATOM 634 C CA . CYS A 1 90 ? 6.238 10.712 4.852 1.00 98.00 90 CYS A CA 1
ATOM 635 C C . CYS A 1 90 ? 7.366 10.415 3.857 1.00 98.00 90 CYS A C 1
ATOM 637 O O . CYS A 1 90 ? 7.299 10.851 2.707 1.00 98.00 90 CYS A O 1
ATOM 639 N N . LYS A 1 91 ? 8.426 9.720 4.282 1.00 98.31 91 LYS A N 1
ATOM 640 C CA . LYS A 1 91 ? 9.521 9.363 3.371 1.00 98.31 91 LYS A CA 1
ATOM 641 C C . LYS A 1 91 ? 9.150 8.137 2.539 1.00 98.3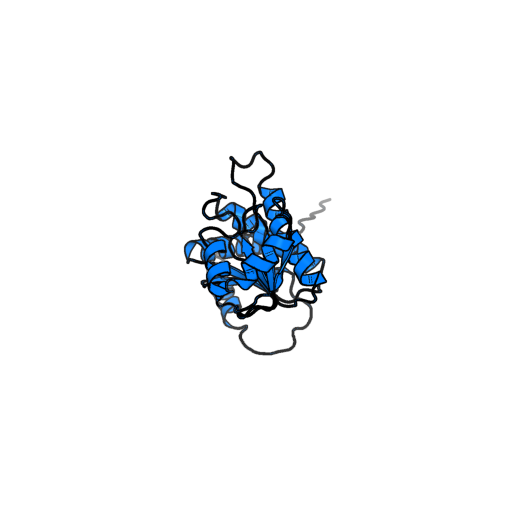1 91 LYS A C 1
ATOM 643 O O . LYS A 1 91 ? 8.304 7.336 2.923 1.00 98.31 91 LYS A O 1
ATOM 648 N N . THR A 1 92 ? 9.803 7.984 1.390 1.00 98.31 92 THR A N 1
ATOM 649 C CA . THR A 1 92 ? 9.657 6.787 0.555 1.00 98.31 92 THR A CA 1
ATOM 650 C C . THR A 1 92 ? 9.996 5.523 1.341 1.00 98.31 92 THR A C 1
ATOM 652 O O . THR A 1 92 ? 11.030 5.475 2.003 1.00 98.31 92 THR A O 1
ATOM 655 N N . GLY A 1 93 ? 9.140 4.507 1.242 1.00 98.12 93 GLY A N 1
ATOM 656 C CA . GLY A 1 93 ? 9.290 3.245 1.965 1.00 98.12 93 GLY A CA 1
ATOM 657 C C . GLY A 1 93 ? 8.805 3.278 3.418 1.00 98.12 93 GLY A C 1
ATOM 658 O O . GLY A 1 93 ? 8.731 2.226 4.034 1.00 98.12 93 GLY A O 1
ATOM 659 N N . GLU A 1 94 ? 8.447 4.440 3.968 1.00 98.69 94 GLU A N 1
ATOM 660 C CA . GLU A 1 94 ? 7.818 4.553 5.290 1.00 98.69 94 GLU A CA 1
ATOM 661 C C . GLU A 1 94 ? 6.282 4.586 5.161 1.00 98.69 94 GLU A C 1
ATOM 663 O O . GLU A 1 94 ? 5.732 4.653 4.056 1.00 98.69 94 GLU A O 1
ATOM 668 N N . ALA A 1 95 ? 5.567 4.539 6.288 1.00 98.69 95 ALA A N 1
ATOM 669 C CA . ALA A 1 95 ? 4.109 4.627 6.316 1.00 98.69 95 ALA A CA 1
ATOM 670 C C . ALA A 1 95 ? 3.600 5.470 7.495 1.00 98.69 95 ALA A C 1
ATOM 672 O O . ALA A 1 95 ? 4.244 5.547 8.542 1.00 98.69 95 ALA A O 1
ATOM 673 N N . LYS A 1 96 ? 2.427 6.091 7.329 1.00 98.75 96 LYS A N 1
ATOM 674 C CA . LYS A 1 96 ? 1.680 6.786 8.393 1.00 98.75 96 LYS A CA 1
ATOM 675 C C . LYS A 1 96 ? 0.202 6.428 8.333 1.00 98.75 96 LYS A C 1
ATOM 677 O O . LYS A 1 96 ? -0.299 6.107 7.263 1.00 98.75 96 LYS A O 1
ATOM 682 N N . ILE A 1 97 ? -0.494 6.498 9.462 1.00 98.75 97 ILE A N 1
ATOM 683 C CA . ILE A 1 97 ? -1.895 6.079 9.586 1.00 98.75 97 ILE A CA 1
ATOM 684 C C . ILE A 1 97 ? -2.798 7.258 9.939 1.00 98.75 97 ILE A C 1
ATOM 686 O O . ILE A 1 97 ? -2.392 8.168 10.659 1.00 98.75 97 ILE A O 1
ATOM 690 N N . THR A 1 98 ? -4.013 7.220 9.408 1.00 98.81 98 THR A N 1
ATOM 691 C CA . THR A 1 98 ? -5.116 8.157 9.650 1.00 98.81 98 THR A CA 1
ATOM 692 C C . THR A 1 98 ? -6.417 7.372 9.803 1.00 98.81 98 THR A C 1
ATOM 694 O O . THR A 1 98 ? -6.470 6.163 9.539 1.00 98.81 98 THR A O 1
ATOM 697 N N . LYS A 1 99 ? -7.499 8.042 10.206 1.00 98.69 99 LYS A N 1
ATOM 698 C CA . LYS A 1 99 ? -8.841 7.445 10.186 1.00 98.69 99 LYS A CA 1
ATOM 699 C C . LYS A 1 99 ? -9.341 7.257 8.750 1.00 98.69 99 LYS A C 1
ATOM 701 O O . LYS A 1 99 ? -8.976 7.983 7.834 1.00 98.69 99 LYS A O 1
ATOM 706 N N . GLY A 1 100 ? -10.249 6.302 8.558 1.00 98.38 100 GLY A N 1
ATOM 707 C CA . GLY A 1 100 ? -10.912 6.055 7.271 1.00 98.38 100 GLY A CA 1
ATOM 708 C C . GLY A 1 100 ? -12.019 7.049 6.911 1.00 98.38 100 GLY A C 1
ATOM 709 O O . GLY A 1 100 ? -12.395 7.165 5.745 1.00 98.38 100 GLY A O 1
ATOM 710 N N . TYR A 1 101 ? -12.528 7.801 7.889 1.00 98.50 101 TYR A N 1
ATOM 711 C CA . TYR A 1 101 ? -13.614 8.769 7.712 1.00 98.50 101 TYR A CA 1
ATOM 712 C C . TYR A 1 101 ? -14.848 8.160 7.032 1.00 98.50 101 TYR A C 1
ATOM 714 O O . TYR A 1 101 ? -15.505 7.306 7.620 1.00 98.50 101 TYR A O 1
ATOM 722 N N . ARG A 1 102 ? -15.194 8.609 5.819 1.00 98.62 102 ARG A N 1
ATOM 723 C CA . ARG A 1 102 ? -16.361 8.121 5.068 1.00 98.62 102 ARG A CA 1
ATOM 724 C C . ARG A 1 102 ? -16.102 6.797 4.349 1.00 98.62 102 ARG A C 1
ATOM 726 O O . ARG A 1 102 ? -17.035 6.230 3.781 1.00 98.62 102 ARG A O 1
ATOM 733 N N . LEU A 1 103 ? -14.859 6.313 4.342 1.00 98.69 103 LEU A N 1
ATOM 734 C CA . LEU A 1 103 ? -14.535 5.013 3.769 1.00 98.69 103 LEU A CA 1
ATOM 735 C C . LEU A 1 103 ? -15.166 3.887 4.599 1.00 98.69 103 LEU A C 1
ATOM 737 O O . LEU A 1 10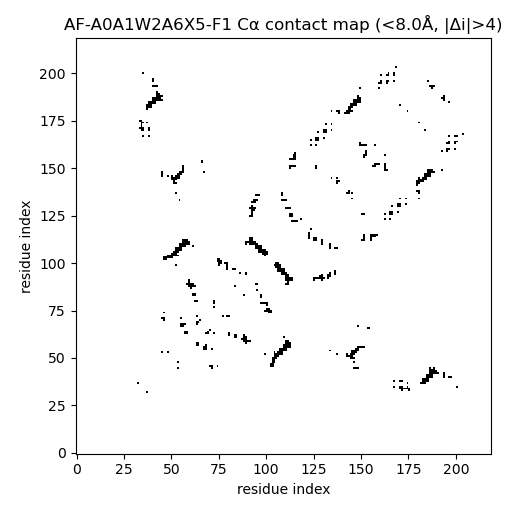3 ? -15.328 4.020 5.811 1.00 98.69 103 LEU A O 1
ATOM 741 N N . PRO A 1 104 ? -15.458 2.730 3.981 1.00 98.25 104 PRO A N 1
ATOM 742 C CA . PRO A 1 104 ? -15.860 1.540 4.724 1.00 98.25 104 PRO A CA 1
ATOM 743 C C . PRO A 1 104 ? -14.755 0.983 5.635 1.00 98.25 104 PRO A C 1
ATOM 745 O O . PRO A 1 104 ? -15.058 0.183 6.519 1.00 98.25 104 PRO A O 1
ATOM 748 N N . ALA A 1 105 ? -13.496 1.360 5.392 1.00 98.38 105 ALA A N 1
ATOM 749 C CA . ALA A 1 105 ? -12.348 0.952 6.188 1.00 98.38 105 ALA A CA 1
ATOM 750 C C . ALA A 1 105 ? -12.183 1.810 7.447 1.00 98.38 105 ALA A C 1
ATOM 752 O O . ALA A 1 105 ? -12.497 3.000 7.434 1.00 98.38 105 ALA A O 1
ATOM 753 N N . ARG A 1 106 ? -11.660 1.230 8.535 1.00 98.38 106 ARG A N 1
ATOM 754 C CA . ARG A 1 106 ? -11.454 1.966 9.800 1.00 98.38 106 ARG A CA 1
ATOM 755 C C . ARG A 1 106 ? -10.287 2.946 9.702 1.00 98.38 106 ARG A C 1
ATOM 757 O O . ARG A 1 106 ? -10.373 4.043 10.253 1.00 98.38 106 ARG A O 1
ATOM 764 N N . PHE A 1 107 ? -9.234 2.563 8.987 1.00 98.88 107 PHE A N 1
ATOM 765 C CA . PHE A 1 107 ? -8.012 3.342 8.822 1.00 98.88 107 PHE A CA 1
ATOM 766 C C . PHE A 1 107 ? -7.577 3.449 7.359 1.00 98.88 107 PHE A C 1
ATOM 768 O O . PHE A 1 107 ? -7.843 2.559 6.543 1.00 98.88 107 PHE A O 1
ATOM 775 N N . VAL A 1 108 ? -6.840 4.519 7.053 1.00 98.88 108 VAL A N 1
ATOM 776 C CA . VAL A 1 108 ? -6.020 4.618 5.840 1.00 98.88 108 VAL A CA 1
ATOM 777 C C . VAL A 1 108 ? -4.556 4.644 6.254 1.00 98.88 108 VAL A C 1
ATOM 779 O O . VAL A 1 108 ? -4.135 5.478 7.053 1.00 98.88 108 VAL A O 1
ATOM 782 N N . ILE A 1 109 ? -3.765 3.733 5.696 1.00 98.94 109 ILE A N 1
ATOM 783 C CA . ILE A 1 109 ? -2.312 3.734 5.852 1.00 98.94 109 ILE A CA 1
ATOM 784 C C . ILE A 1 109 ? -1.703 4.322 4.585 1.00 98.94 109 ILE A C 1
ATOM 786 O O . ILE A 1 109 ? -1.831 3.769 3.499 1.00 98.94 109 ILE A O 1
ATOM 790 N N . HIS A 1 110 ? -1.050 5.466 4.709 1.00 98.81 110 HIS A N 1
ATOM 791 C CA . HIS A 1 110 ? -0.422 6.177 3.610 1.00 98.81 110 HIS A CA 1
ATOM 792 C C . HIS A 1 110 ? 1.050 5.800 3.522 1.00 98.81 110 HIS A C 1
ATOM 794 O O . HIS A 1 110 ? 1.800 6.033 4.470 1.00 98.81 110 HIS A O 1
ATOM 800 N N . THR A 1 111 ? 1.475 5.276 2.376 1.00 98.62 111 THR A N 1
ATOM 801 C CA . THR A 1 111 ? 2.883 4.958 2.122 1.00 98.62 111 THR A CA 1
ATOM 802 C C . THR A 1 111 ? 3.323 5.498 0.762 1.00 98.62 111 THR A C 1
ATOM 804 O O . THR A 1 111 ? 2.706 5.184 -0.263 1.00 98.62 111 THR A O 1
ATOM 807 N N . PRO A 1 112 ? 4.375 6.332 0.715 1.00 98.31 112 PRO A N 1
ATOM 808 C CA . PRO A 1 112 ? 4.999 6.709 -0.539 1.00 98.31 112 PRO A CA 1
ATOM 809 C C . PRO A 1 112 ? 5.878 5.577 -1.066 1.00 98.31 112 PRO A C 1
ATOM 811 O O . PRO A 1 112 ? 6.897 5.231 -0.467 1.00 98.31 112 PRO A O 1
ATOM 814 N N . GLY A 1 113 ? 5.501 5.021 -2.215 1.00 98.00 113 GLY A N 1
ATOM 815 C CA . GLY A 1 113 ? 6.345 4.080 -2.947 1.00 98.00 113 GLY A CA 1
ATOM 816 C C . GLY A 1 113 ? 7.489 4.780 -3.697 1.00 98.00 113 GLY A C 1
ATOM 817 O O . GLY A 1 113 ? 7.469 6.003 -3.874 1.00 98.00 113 GLY A O 1
ATOM 818 N N . PRO A 1 114 ? 8.513 4.040 -4.151 1.00 97.88 114 PRO A N 1
ATOM 819 C CA . PRO A 1 114 ? 9.599 4.605 -4.945 1.00 97.88 114 PRO A CA 1
ATOM 820 C C . PRO A 1 114 ? 9.145 4.933 -6.369 1.00 97.88 114 PRO A C 1
ATOM 822 O O . PRO A 1 114 ? 8.313 4.231 -6.949 1.00 97.88 114 PRO A O 1
ATOM 825 N N . VAL A 1 115 ? 9.736 5.983 -6.941 1.00 97.81 115 VAL A N 1
ATOM 826 C CA . VAL A 1 115 ? 9.673 6.265 -8.381 1.00 97.81 115 VAL A CA 1
ATOM 827 C C . VAL A 1 115 ? 10.693 5.380 -9.084 1.00 97.81 115 VAL A C 1
ATOM 829 O O . VAL A 1 115 ? 11.853 5.355 -8.676 1.00 97.81 115 VAL A O 1
ATOM 832 N N . TRP A 1 116 ? 10.282 4.688 -10.144 1.00 97.75 116 TRP A N 1
ATOM 833 C CA . TRP A 1 116 ? 11.170 3.836 -10.924 1.00 97.75 116 TRP A CA 1
ATOM 834 C C . TRP A 1 116 ? 12.208 4.653 -11.695 1.00 97.75 116 TRP A C 1
ATOM 836 O O . TRP A 1 116 ? 11.852 5.556 -12.454 1.00 97.75 116 TRP 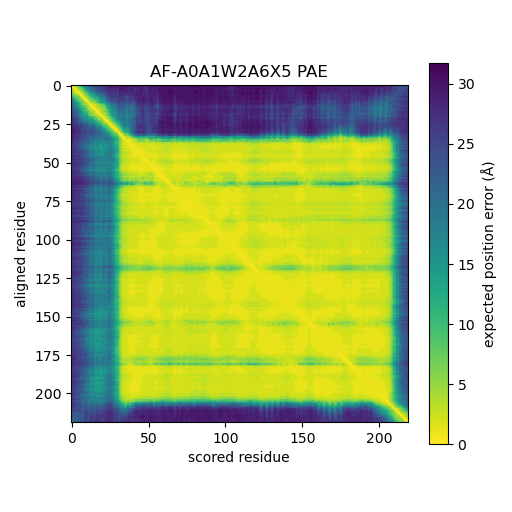A O 1
ATOM 846 N N . ARG A 1 117 ? 13.493 4.322 -11.526 1.00 96.19 117 ARG A N 1
ATOM 847 C CA . ARG A 1 117 ? 14.617 4.998 -12.193 1.00 96.19 117 ARG A CA 1
ATOM 848 C C . ARG A 1 117 ? 15.564 4.024 -12.894 1.00 96.19 117 ARG A C 1
ATOM 850 O O . ARG A 1 117 ? 16.708 4.367 -13.156 1.00 96.19 117 ARG A O 1
ATOM 857 N N . GLY A 1 118 ? 15.080 2.829 -13.229 1.00 94.38 118 GLY A N 1
ATOM 858 C CA . GLY A 1 118 ? 15.863 1.801 -13.921 1.00 94.38 118 GLY A CA 1
ATOM 859 C C . GLY A 1 118 ? 16.222 0.594 -13.056 1.00 94.38 118 GLY A C 1
ATOM 860 O O . GLY A 1 118 ? 16.590 -0.433 -13.617 1.00 94.38 118 GLY A O 1
ATOM 861 N N . GLY A 1 119 ? 16.016 0.660 -11.734 1.00 93.69 119 GLY A N 1
ATOM 862 C CA . GLY A 1 119 ? 16.204 -0.475 -10.823 1.00 93.69 119 GLY A CA 1
ATOM 863 C C . GLY A 1 119 ? 17.545 -0.514 -10.097 1.00 93.69 119 GLY A C 1
ATOM 864 O O . GLY A 1 119 ? 17.757 -1.421 -9.295 1.00 93.69 119 GLY A O 1
ATOM 865 N N . ASP A 1 120 ? 18.418 0.462 -10.348 1.00 94.50 120 ASP A N 1
ATOM 866 C CA . ASP A 1 120 ? 19.768 0.543 -9.777 1.00 94.50 120 ASP A CA 1
ATOM 867 C C . ASP A 1 120 ? 19.862 1.522 -8.587 1.00 94.50 120 ASP A C 1
ATOM 869 O O . ASP A 1 120 ? 20.949 1.838 -8.105 1.00 94.50 120 ASP A O 1
ATOM 873 N N . HIS A 1 121 ? 18.726 2.020 -8.089 1.00 94.12 121 HIS A N 1
ATOM 874 C CA . HIS A 1 121 ? 18.639 3.006 -7.006 1.00 94.12 121 HIS A CA 1
ATOM 875 C C . HIS A 1 121 ? 17.996 2.447 -5.726 1.00 94.12 121 HIS A C 1
ATOM 877 O O . HIS A 1 121 ? 17.580 3.210 -4.853 1.00 94.12 121 HIS A O 1
ATOM 883 N N . GLY A 1 122 ? 17.920 1.119 -5.599 1.00 96.81 122 GLY A N 1
ATOM 884 C CA . GLY A 1 122 ? 17.327 0.449 -4.440 1.00 96.81 122 GLY A CA 1
ATOM 885 C C . GLY A 1 122 ? 15.796 0.471 -4.432 1.00 96.81 122 GLY A C 1
ATOM 886 O O . GLY A 1 122 ? 15.185 0.311 -3.377 1.00 96.81 122 GLY A O 1
ATOM 887 N N . GLU A 1 123 ? 15.156 0.673 -5.588 1.00 98.06 123 GLU A N 1
ATOM 888 C CA . GLU A 1 123 ? 13.702 0.807 -5.685 1.00 98.06 123 GLU A CA 1
ATOM 889 C C . GLU A 1 123 ? 12.965 -0.453 -5.218 1.00 98.06 123 GLU A C 1
ATOM 891 O O . GLU A 1 123 ? 11.913 -0.343 -4.601 1.00 98.06 123 GLU A O 1
ATOM 896 N N . GLU A 1 124 ? 13.498 -1.650 -5.464 1.00 98.19 124 GLU A N 1
ATOM 897 C CA . GLU A 1 124 ? 12.864 -2.884 -4.979 1.00 98.19 124 GLU A CA 1
ATOM 898 C C . GLU A 1 124 ? 12.815 -2.945 -3.451 1.00 98.19 124 GLU A C 1
ATOM 900 O O . GLU A 1 124 ? 11.771 -3.263 -2.885 1.00 98.19 124 GLU A O 1
ATOM 905 N N . GLU A 1 125 ? 13.904 -2.569 -2.779 1.00 98.50 125 GLU A N 1
ATOM 906 C CA . GLU A 1 125 ? 13.965 -2.561 -1.316 1.00 98.50 125 GLU A CA 1
ATOM 907 C C . GLU A 1 125 ? 13.083 -1.454 -0.726 1.00 98.50 125 GLU A C 1
ATOM 909 O O . GLU A 1 125 ? 12.384 -1.670 0.262 1.00 98.50 125 GLU A O 1
ATOM 914 N N . LEU A 1 126 ? 13.044 -0.276 -1.356 1.00 98.62 126 LEU A N 1
ATOM 915 C CA . LEU A 1 126 ? 12.132 0.799 -0.960 1.00 98.62 126 LEU A CA 1
ATOM 916 C C . LEU A 1 126 ? 10.663 0.399 -1.135 1.00 98.62 126 LEU A C 1
ATOM 918 O O . LEU A 1 126 ? 9.839 0.717 -0.280 1.00 98.62 126 LEU A O 1
ATOM 922 N N . LEU A 1 127 ? 10.330 -0.321 -2.209 1.00 98.81 127 LEU A N 1
ATOM 923 C CA . LEU A 1 127 ? 8.986 -0.846 -2.420 1.00 98.81 127 LEU A CA 1
ATOM 924 C C . LEU A 1 127 ? 8.647 -1.910 -1.369 1.00 98.81 127 LEU A C 1
ATOM 926 O O . LEU A 1 127 ? 7.564 -1.860 -0.789 1.00 98.81 127 LEU A O 1
ATOM 930 N N . ALA A 1 128 ? 9.572 -2.827 -1.070 1.00 98.81 128 ALA A N 1
ATOM 931 C CA . ALA A 1 128 ? 9.409 -3.797 0.012 1.00 98.81 128 ALA A CA 1
ATOM 932 C C . ALA A 1 128 ? 9.188 -3.096 1.365 1.00 98.81 128 ALA A C 1
ATOM 934 O O . ALA A 1 128 ? 8.316 -3.493 2.139 1.00 98.81 128 ALA A O 1
ATOM 935 N N . ASN A 1 129 ? 9.911 -2.007 1.636 1.00 98.81 129 ASN A N 1
ATOM 936 C CA . ASN A 1 129 ? 9.713 -1.200 2.838 1.00 98.81 129 ASN A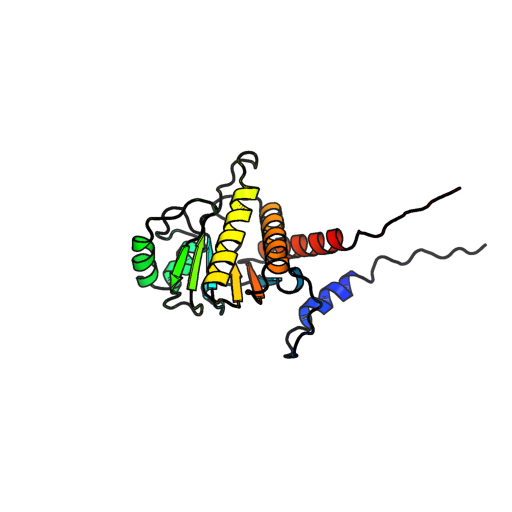 CA 1
ATOM 937 C C . ASN A 1 129 ? 8.309 -0.590 2.905 1.00 98.81 129 ASN A C 1
ATOM 939 O O . ASN A 1 129 ? 7.673 -0.717 3.947 1.00 98.81 129 ASN A O 1
ATOM 943 N N . SER A 1 130 ? 7.761 -0.066 1.801 1.00 98.81 130 SER A N 1
ATOM 944 C CA . SER A 1 130 ? 6.375 0.431 1.777 1.00 98.81 130 SER A CA 1
ATOM 945 C C . SER A 1 130 ? 5.362 -0.626 2.231 1.00 98.81 130 SER A C 1
ATOM 947 O O . SER A 1 130 ? 4.468 -0.322 3.027 1.00 98.81 130 SER A O 1
ATOM 949 N N . TYR A 1 131 ? 5.508 -1.877 1.777 1.00 98.88 131 TYR A N 1
ATOM 950 C CA . TYR A 1 131 ? 4.655 -2.977 2.238 1.00 98.88 131 TYR A CA 1
ATOM 951 C C . TYR A 1 131 ? 4.918 -3.314 3.710 1.00 98.88 131 TYR A C 1
ATOM 953 O O . TYR A 1 131 ? 3.969 -3.339 4.492 1.00 98.88 131 TYR A O 1
ATOM 961 N N . ARG A 1 132 ? 6.181 -3.509 4.120 1.00 98.75 132 ARG A N 1
ATOM 962 C CA . ARG A 1 132 ? 6.532 -3.851 5.513 1.00 98.75 132 ARG A CA 1
ATOM 963 C C . ARG A 1 132 ? 6.054 -2.803 6.507 1.00 98.75 132 ARG A C 1
ATOM 965 O O . ARG A 1 132 ? 5.360 -3.157 7.449 1.00 98.75 132 ARG A O 1
ATOM 972 N N . SER A 1 133 ? 6.364 -1.528 6.286 1.00 98.81 133 SER A N 1
ATOM 973 C CA . SER A 1 133 ? 5.944 -0.442 7.175 1.00 98.81 133 SER A CA 1
ATOM 974 C C . SER A 1 133 ? 4.426 -0.340 7.276 1.00 98.81 133 SER A C 1
ATOM 976 O O . SER A 1 133 ? 3.907 -0.090 8.360 1.00 98.81 133 SER A O 1
ATOM 978 N N . SER A 1 134 ? 3.703 -0.585 6.179 1.00 98.88 134 SER A N 1
ATOM 979 C CA . SER A 1 134 ? 2.239 -0.585 6.208 1.00 98.88 134 SER A CA 1
ATOM 980 C C . SER A 1 134 ? 1.671 -1.766 7.001 1.00 98.88 134 SER A C 1
ATOM 982 O O . SER A 1 134 ? 0.763 -1.580 7.807 1.00 98.88 134 SER A O 1
ATOM 984 N N . LEU A 1 135 ? 2.220 -2.971 6.809 1.00 98.75 135 LEU A N 1
ATOM 985 C CA . LEU A 1 135 ? 1.824 -4.175 7.549 1.00 98.75 135 LEU A CA 1
ATOM 986 C C . LEU A 1 135 ? 2.125 -4.037 9.047 1.00 98.75 135 LEU A C 1
ATOM 988 O O . LEU A 1 135 ? 1.256 -4.310 9.873 1.00 98.75 135 LEU A O 1
ATOM 992 N N . THR A 1 136 ? 3.318 -3.549 9.398 1.00 98.56 136 THR A N 1
ATOM 993 C CA . THR A 1 136 ? 3.707 -3.261 10.784 1.00 98.56 136 THR A CA 1
ATOM 994 C C . THR A 1 136 ? 2.719 -2.303 11.436 1.00 98.56 136 THR A C 1
ATOM 996 O O . THR A 1 136 ? 2.193 -2.609 12.502 1.00 98.56 136 THR A O 1
ATOM 999 N N . LEU A 1 137 ? 2.407 -1.184 10.778 1.00 98.50 137 LEU A N 1
ATOM 1000 C CA . LEU A 1 137 ? 1.520 -0.173 11.345 1.00 98.50 137 LEU A CA 1
ATOM 1001 C C . LEU A 1 137 ? 0.084 -0.691 11.507 1.00 98.50 137 LEU A C 1
ATOM 1003 O O . LEU A 1 137 ? -0.578 -0.375 12.492 1.00 98.50 137 LEU A O 1
ATOM 1007 N N . ALA A 1 138 ? -0.392 -1.532 10.587 1.00 98.56 138 ALA A N 1
ATOM 1008 C CA . ALA A 1 138 ? -1.680 -2.204 10.729 1.00 98.56 138 ALA A CA 1
ATOM 1009 C C . ALA A 1 138 ? -1.699 -3.155 11.935 1.00 98.56 138 ALA A C 1
ATOM 1011 O O . ALA A 1 138 ? -2.631 -3.113 12.738 1.00 98.56 138 ALA A O 1
ATOM 1012 N N . ALA A 1 139 ? -0.653 -3.968 12.094 1.00 98.00 139 ALA A N 1
ATOM 1013 C CA . ALA A 1 139 ? -0.516 -4.893 13.215 1.00 98.00 139 ALA A CA 1
ATOM 1014 C C . ALA A 1 139 ? -0.413 -4.165 14.569 1.00 98.00 139 ALA A C 1
ATOM 1016 O O . ALA A 1 139 ? -0.966 -4.628 15.562 1.00 98.00 139 ALA A O 1
ATOM 1017 N N . GLU A 1 140 ? 0.269 -3.017 14.614 1.00 98.06 140 GLU A N 1
ATOM 1018 C CA . GLU A 1 140 ? 0.382 -2.154 15.800 1.00 98.06 140 GLU A CA 1
ATOM 1019 C C . GLU A 1 140 ? -0.929 -1.446 16.171 1.00 98.06 140 GLU A C 1
ATOM 1021 O O . GLU A 1 140 ? -1.096 -1.043 17.317 1.00 98.06 140 GLU A O 1
ATOM 1026 N N . ASN A 1 141 ? -1.863 -1.314 15.225 1.00 98.31 141 ASN A N 1
ATOM 1027 C CA . ASN A 1 141 ? -3.180 -0.704 15.432 1.00 98.31 141 ASN A CA 1
ATOM 1028 C C . ASN A 1 141 ? -4.307 -1.752 15.488 1.00 98.31 141 ASN A C 1
ATOM 1030 O O . ASN A 1 141 ? -5.459 -1.454 15.159 1.00 98.31 141 ASN A O 1
ATOM 1034 N N . ASP A 1 142 ? -3.971 -2.989 15.869 1.00 97.62 142 ASP A N 1
ATOM 1035 C CA . ASP A 1 142 ? -4.902 -4.110 16.050 1.00 97.62 142 ASP A CA 1
ATOM 1036 C C . ASP A 1 142 ? -5.803 -4.386 14.831 1.00 97.62 142 ASP A C 1
ATOM 1038 O O . ASP A 1 142 ? -6.935 -4.869 14.955 1.00 97.62 142 ASP A O 1
ATOM 1042 N N . CYS A 1 143 ? -5.317 -4.084 13.625 1.00 98.12 143 CYS A N 1
ATOM 1043 C CA . CYS A 1 143 ? -5.997 -4.481 12.399 1.00 98.12 143 CYS A CA 1
ATOM 1044 C C . CYS A 1 143 ? -5.860 -5.996 12.218 1.00 98.12 143 CYS A C 1
ATOM 1046 O O . CYS A 1 143 ? -4.807 -6.570 12.485 1.00 98.12 143 CYS A O 1
ATOM 1048 N N . LYS A 1 144 ? -6.918 -6.657 11.744 1.00 97.06 144 LYS A N 1
ATOM 1049 C CA . LYS A 1 144 ? -6.887 -8.065 11.318 1.00 97.06 144 LYS A CA 1
ATOM 1050 C C . LYS A 1 144 ? -6.906 -8.203 9.806 1.00 97.06 144 LYS A C 1
ATOM 1052 O O . LYS A 1 144 ? -6.368 -9.176 9.287 1.00 97.06 144 LYS A O 1
ATOM 1057 N N . THR A 1 145 ? -7.481 -7.223 9.117 1.00 98.38 145 THR A N 1
ATOM 1058 C CA . THR A 1 145 ? -7.602 -7.205 7.658 1.00 98.38 145 THR A CA 1
ATOM 1059 C C . THR A 1 145 ? -6.978 -5.942 7.075 1.00 98.38 145 THR A C 1
ATOM 1061 O O . THR A 1 145 ? -7.233 -4.831 7.548 1.00 98.38 145 THR A O 1
ATOM 1064 N N . ILE A 1 146 ? -6.158 -6.099 6.037 1.00 98.75 146 ILE A N 1
ATOM 1065 C CA . ILE A 1 146 ? -5.547 -4.979 5.317 1.00 98.75 146 ILE A CA 1
ATOM 1066 C C . ILE A 1 146 ? -5.631 -5.184 3.806 1.00 98.75 146 ILE A C 1
ATOM 1068 O O . ILE A 1 146 ? -5.337 -6.260 3.294 1.00 98.75 146 ILE A O 1
ATOM 1072 N N . ALA A 1 147 ? -6.011 -4.135 3.081 1.00 98.81 147 ALA A N 1
ATOM 1073 C CA . ALA A 1 147 ? -6.083 -4.153 1.626 1.00 98.81 147 ALA A CA 1
ATOM 1074 C C . ALA A 1 147 ? -5.083 -3.181 0.994 1.00 98.81 147 ALA A C 1
ATOM 1076 O O . ALA A 1 147 ? -5.013 -2.011 1.366 1.00 98.81 147 ALA A O 1
ATOM 1077 N N . PHE A 1 148 ? -4.337 -3.658 0.001 1.00 98.88 148 PHE A N 1
ATOM 1078 C CA . PHE A 1 148 ? -3.328 -2.898 -0.726 1.00 98.88 148 PHE A CA 1
ATOM 1079 C C . PHE A 1 148 ? -3.736 -2.675 -2.186 1.00 98.88 148 PHE A C 1
ATOM 1081 O O . PHE A 1 148 ? -4.210 -3.605 -2.840 1.00 98.88 148 PHE A O 1
ATOM 1088 N N . PRO A 1 149 ? -3.487 -1.483 -2.752 1.00 98.69 149 PRO A N 1
ATOM 1089 C CA . PRO A 1 149 ? -3.439 -1.302 -4.191 1.00 98.69 149 PRO A CA 1
ATOM 1090 C C . PRO A 1 149 ? -2.081 -1.787 -4.722 1.00 98.69 149 PRO A C 1
ATOM 1092 O O . PRO A 1 149 ? -1.181 -2.147 -3.962 1.00 98.69 149 PRO A O 1
ATOM 1095 N N . SER A 1 150 ? -1.883 -1.730 -6.039 1.00 98.44 150 SER A N 1
ATOM 1096 C CA . SER A 1 150 ? -0.551 -1.930 -6.617 1.00 98.44 150 SER A CA 1
ATOM 1097 C C . SER A 1 150 ? 0.297 -0.659 -6.472 1.00 98.44 150 SER A C 1
ATOM 1099 O O . SER A 1 150 ? 0.130 0.308 -7.216 1.00 98.44 150 SER A O 1
ATOM 1101 N N . ILE A 1 151 ? 1.176 -0.636 -5.466 1.00 98.56 151 ILE A N 1
ATOM 1102 C CA . ILE A 1 151 ? 2.020 0.527 -5.148 1.00 98.56 151 ILE A CA 1
ATOM 1103 C C . ILE A 1 151 ? 3.068 0.743 -6.254 1.00 98.56 151 ILE A C 1
ATOM 1105 O O . ILE A 1 151 ? 3.681 -0.203 -6.741 1.00 98.56 151 ILE A O 1
ATOM 1109 N N . SER A 1 152 ? 3.282 2.006 -6.632 1.00 97.50 152 SER A N 1
ATOM 1110 C CA . SER A 1 152 ? 4.264 2.480 -7.626 1.00 97.50 152 SER A CA 1
ATOM 1111 C C . SER A 1 152 ? 4.076 2.060 -9.094 1.00 97.50 152 SER A C 1
ATOM 1113 O O . SER A 1 152 ? 4.808 2.554 -9.951 1.00 97.50 152 SER A O 1
ATOM 1115 N N . THR A 1 153 ? 3.086 1.236 -9.441 1.00 95.88 153 THR A N 1
ATOM 1116 C CA . THR A 1 153 ? 2.900 0.725 -10.821 1.00 95.88 153 THR A CA 1
ATOM 1117 C C . THR A 1 153 ? 2.093 1.643 -11.746 1.00 95.88 153 THR A C 1
ATOM 1119 O O . THR A 1 153 ? 1.961 1.370 -12.937 1.00 95.88 153 THR A O 1
ATOM 1122 N N . GLY A 1 154 ? 1.558 2.745 -11.211 1.00 93.44 154 GLY A N 1
ATOM 1123 C CA . GLY A 1 154 ? 0.907 3.810 -11.977 1.00 93.44 154 GLY A CA 1
ATOM 1124 C C . GLY A 1 154 ? 1.904 4.870 -12.455 1.00 93.44 154 GLY A C 1
ATOM 1125 O O . GLY A 1 154 ? 2.884 4.573 -13.129 1.00 93.44 154 GLY A O 1
ATOM 1126 N N . VAL A 1 155 ? 1.676 6.129 -12.064 1.00 90.62 155 VAL A N 1
ATOM 1127 C CA . VAL A 1 155 ? 2.499 7.289 -12.479 1.00 90.62 155 VAL A CA 1
ATOM 1128 C C . VAL A 1 155 ? 3.984 7.141 -12.107 1.00 90.62 155 VAL A C 1
ATOM 1130 O O . VAL A 1 155 ? 4.841 7.708 -12.775 1.00 90.62 155 VAL A O 1
ATOM 1133 N N . TYR A 1 156 ? 4.308 6.367 -11.067 1.00 93.56 156 TYR A N 1
ATOM 1134 C CA . TYR A 1 156 ? 5.691 6.118 -10.636 1.00 93.56 156 TYR A CA 1
ATOM 1135 C C . TYR A 1 156 ? 6.434 5.087 -11.501 1.00 93.56 156 TYR A C 1
ATOM 1137 O O . TYR A 1 156 ? 7.642 4.932 -11.335 1.00 93.56 156 TYR A O 1
ATOM 1145 N N . GLY A 1 157 ? 5.748 4.436 -12.446 1.00 96.38 157 GLY A N 1
ATOM 1146 C CA . GLY A 1 157 ? 6.365 3.697 -13.547 1.00 96.38 157 GLY A CA 1
ATOM 1147 C C . GLY A 1 157 ? 7.070 2.396 -13.168 1.00 96.38 157 GLY A C 1
ATOM 1148 O O . GLY A 1 157 ? 7.826 1.873 -13.983 1.00 96.38 157 GLY A O 1
ATOM 1149 N N . PHE A 1 158 ? 6.854 1.865 -11.962 1.00 98.31 158 PHE A N 1
ATOM 1150 C CA . PHE A 1 158 ? 7.473 0.607 -11.546 1.00 98.31 158 PHE A CA 1
ATOM 1151 C C . PHE A 1 158 ? 6.972 -0.549 -12.429 1.00 98.31 158 PHE A C 1
ATOM 1153 O O . PHE A 1 158 ? 5.754 -0.710 -12.563 1.00 98.31 158 PHE A O 1
ATOM 1160 N N . PRO A 1 159 ? 7.865 -1.370 -13.022 1.00 98.38 159 PRO A N 1
ATOM 1161 C CA . PRO A 1 159 ? 7.463 -2.513 -13.831 1.00 98.38 159 PRO A CA 1
ATOM 1162 C C . PRO A 1 159 ? 6.537 -3.450 -13.054 1.00 98.38 159 PRO A C 1
ATOM 1164 O O . PRO A 1 159 ? 6.920 -3.997 -12.021 1.00 98.38 159 PRO A O 1
ATOM 1167 N N . LEU A 1 160 ? 5.320 -3.632 -13.568 1.00 98.56 160 LEU A N 1
ATOM 1168 C CA . LEU A 1 160 ? 4.230 -4.314 -12.867 1.00 98.56 160 LEU A CA 1
ATOM 1169 C C . LEU A 1 160 ? 4.622 -5.708 -12.357 1.00 98.56 160 LEU A C 1
ATOM 1171 O O . LEU A 1 160 ? 4.402 -6.000 -11.187 1.00 98.56 160 LEU A O 1
ATOM 1175 N N . ASP A 1 161 ? 5.245 -6.535 -13.197 1.00 98.12 161 ASP A N 1
ATOM 1176 C CA . ASP A 1 161 ? 5.595 -7.913 -12.828 1.00 98.12 161 ASP A CA 1
ATOM 1177 C C . ASP A 1 161 ? 6.645 -7.955 -11.704 1.00 98.12 161 ASP A C 1
ATOM 1179 O O . ASP A 1 161 ? 6.553 -8.773 -10.788 1.00 98.12 161 ASP A O 1
ATOM 1183 N N . ARG A 1 162 ? 7.606 -7.016 -11.713 1.00 98.25 162 ARG A N 1
ATOM 1184 C CA . ARG A 1 162 ? 8.599 -6.874 -10.633 1.00 98.25 162 ARG A CA 1
ATOM 1185 C C . ARG A 1 162 ? 7.947 -6.372 -9.349 1.00 98.25 162 ARG A C 1
ATOM 1187 O O . ARG A 1 162 ? 8.198 -6.926 -8.283 1.00 98.25 162 ARG A O 1
ATOM 1194 N N . ALA A 1 163 ? 7.083 -5.361 -9.445 1.00 98.62 163 ALA A N 1
ATOM 1195 C CA . ALA A 1 163 ? 6.364 -4.830 -8.290 1.00 98.62 163 ALA A CA 1
ATOM 1196 C C . ALA A 1 163 ? 5.471 -5.893 -7.634 1.00 98.62 163 ALA A C 1
ATOM 1198 O O . ALA A 1 163 ? 5.452 -6.002 -6.410 1.00 98.62 163 ALA A O 1
ATOM 1199 N N . ALA A 1 164 ? 4.768 -6.696 -8.439 1.00 98.69 164 ALA A N 1
ATOM 1200 C CA . ALA A 1 164 ? 3.939 -7.795 -7.962 1.00 98.69 164 ALA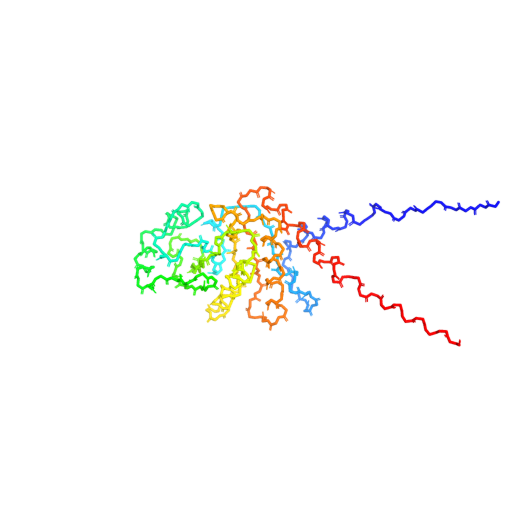 A CA 1
ATOM 1201 C C . ALA A 1 164 ? 4.775 -8.862 -7.238 1.00 98.69 164 ALA A C 1
ATOM 1203 O O . ALA A 1 164 ? 4.413 -9.274 -6.137 1.00 98.69 164 ALA A O 1
ATOM 1204 N N . ALA A 1 165 ? 5.925 -9.252 -7.801 1.00 98.38 165 ALA A N 1
ATOM 1205 C CA . ALA A 1 165 ? 6.839 -10.197 -7.160 1.00 98.38 165 ALA A CA 1
ATOM 1206 C C . ALA A 1 165 ? 7.366 -9.678 -5.810 1.00 98.38 165 ALA A C 1
ATOM 1208 O O . ALA A 1 165 ? 7.317 -10.404 -4.815 1.00 98.38 165 ALA A O 1
ATOM 1209 N N . VAL A 1 166 ? 7.811 -8.415 -5.753 1.00 98.62 166 VAL A N 1
ATOM 1210 C CA . VAL A 1 166 ? 8.265 -7.772 -4.507 1.00 98.62 166 VAL A CA 1
ATOM 1211 C C . VAL A 1 166 ? 7.142 -7.738 -3.471 1.00 98.62 166 VAL A C 1
ATOM 1213 O O . VAL A 1 166 ? 7.361 -8.119 -2.323 1.00 98.62 166 VAL A O 1
ATOM 1216 N N . ALA A 1 167 ? 5.939 -7.323 -3.870 1.00 98.69 167 ALA A N 1
ATOM 1217 C CA . ALA A 1 167 ? 4.782 -7.218 -2.989 1.00 98.69 167 ALA A CA 1
ATOM 1218 C C . ALA A 1 167 ? 4.400 -8.567 -2.368 1.00 98.69 167 ALA A C 1
ATOM 1220 O O . ALA A 1 167 ? 4.383 -8.695 -1.146 1.00 98.69 167 ALA A O 1
ATOM 1221 N N . VAL A 1 168 ? 4.144 -9.581 -3.203 1.00 98.31 168 VAL A N 1
ATOM 1222 C CA . VAL A 1 168 ? 3.710 -10.911 -2.748 1.00 98.31 168 VAL A CA 1
ATOM 1223 C C . VAL A 1 168 ? 4.758 -11.532 -1.831 1.00 98.31 168 VAL A C 1
ATOM 1225 O O . VAL A 1 168 ? 4.415 -12.003 -0.748 1.00 98.31 168 VAL A O 1
ATOM 1228 N N . LYS A 1 169 ? 6.039 -11.487 -2.222 1.00 97.88 169 LYS A N 1
ATOM 1229 C CA . LYS A 1 169 ? 7.126 -12.021 -1.396 1.00 97.88 169 LYS A CA 1
ATOM 1230 C C . LYS A 1 169 ? 7.192 -11.318 -0.040 1.00 97.88 169 LYS A C 1
ATOM 1232 O O . LYS A 1 169 ? 7.278 -11.979 0.986 1.00 97.88 169 LYS A O 1
ATOM 1237 N N . THR A 1 170 ? 7.129 -9.989 -0.036 1.00 98.50 170 THR A N 1
ATOM 1238 C CA . THR A 1 170 ? 7.230 -9.190 1.192 1.00 98.50 170 THR A CA 1
ATOM 1239 C C . THR A 1 170 ? 6.067 -9.449 2.145 1.00 98.50 170 THR A C 1
ATOM 1241 O O . THR A 1 170 ? 6.278 -9.570 3.349 1.00 98.50 170 THR A O 1
ATOM 1244 N N . ILE A 1 171 ? 4.848 -9.544 1.610 1.00 98.31 171 ILE A N 1
ATOM 1245 C CA . ILE A 1 171 ? 3.646 -9.833 2.394 1.00 98.31 171 ILE A CA 1
ATOM 1246 C C . ILE A 1 171 ? 3.725 -11.247 2.980 1.00 98.31 171 ILE A C 1
ATOM 1248 O O . ILE A 1 171 ? 3.500 -11.411 4.175 1.00 98.31 171 ILE A O 1
ATOM 1252 N N . CYS A 1 172 ? 4.101 -12.246 2.174 1.00 95.88 172 CYS A N 1
ATOM 1253 C CA . CYS A 1 172 ? 4.274 -13.624 2.640 1.00 95.88 172 CYS A CA 1
ATOM 1254 C C . CYS A 1 172 ? 5.317 -13.705 3.764 1.00 95.88 172 CYS A C 1
ATOM 1256 O O . CYS A 1 172 ? 5.008 -14.185 4.850 1.00 95.88 172 CYS A O 1
ATOM 1258 N N . ASP A 1 173 ? 6.513 -13.144 3.538 1.00 95.75 173 ASP A N 1
ATOM 1259 C CA . ASP A 1 173 ? 7.603 -13.132 4.520 1.00 95.75 173 ASP A CA 1
ATOM 1260 C C . ASP A 1 173 ? 7.192 -12.446 5.837 1.00 95.75 173 ASP A C 1
ATOM 1262 O O . ASP A 1 173 ? 7.673 -12.820 6.907 1.00 95.75 173 ASP A O 1
ATOM 1266 N N . PHE A 1 174 ? 6.345 -11.411 5.771 1.00 96.88 174 PHE A N 1
ATOM 1267 C CA . PHE A 1 174 ? 5.819 -10.735 6.957 1.00 96.88 174 PHE A CA 1
ATOM 1268 C C . PHE A 1 174 ? 4.838 -11.632 7.715 1.00 96.88 174 PHE A C 1
ATOM 1270 O O . PHE A 1 174 ? 4.986 -11.812 8.920 1.00 96.88 174 PHE A O 1
ATOM 1277 N N . LEU A 1 175 ? 3.863 -12.211 7.015 1.00 94.94 175 LEU A N 1
ATOM 1278 C CA . LEU A 1 175 ? 2.804 -13.038 7.600 1.00 94.94 175 LEU A CA 1
ATOM 1279 C C . LEU A 1 175 ? 3.325 -14.352 8.202 1.00 94.94 175 LEU A C 1
ATOM 1281 O O . LEU A 1 175 ? 2.775 -14.840 9.190 1.00 94.94 175 LEU A O 1
ATOM 1285 N N . ASP A 1 176 ? 4.417 -14.888 7.655 1.00 93.00 176 ASP A N 1
ATOM 1286 C CA . ASP A 1 176 ? 5.129 -16.039 8.222 1.00 93.00 176 ASP A CA 1
ATOM 1287 C C . ASP A 1 176 ? 5.821 -15.710 9.558 1.00 93.00 176 ASP A C 1
ATOM 1289 O O . ASP A 1 176 ? 6.119 -16.611 10.341 1.00 93.00 176 ASP A O 1
ATOM 1293 N N . ARG A 1 177 ? 6.102 -14.429 9.828 1.00 92.50 177 ARG A N 1
ATOM 1294 C CA . ARG A 1 177 ? 6.829 -13.970 11.027 1.00 92.50 177 ARG A CA 1
ATOM 1295 C C . ARG A 1 177 ? 5.929 -13.321 12.070 1.00 92.50 177 ARG A C 1
ATOM 1297 O O . ARG A 1 177 ? 6.237 -13.387 13.256 1.00 92.50 177 ARG A O 1
ATOM 1304 N N . ASP A 1 178 ? 4.869 -12.653 11.634 1.00 89.31 178 ASP A N 1
ATOM 1305 C CA . ASP A 1 178 ? 3.963 -11.890 12.482 1.00 89.31 178 ASP A CA 1
ATOM 1306 C C . ASP A 1 178 ? 2.514 -12.315 12.232 1.00 89.31 178 ASP A C 1
ATOM 1308 O O . ASP A 1 178 ? 1.906 -11.993 11.213 1.00 89.31 178 ASP A O 1
ATOM 1312 N N . HIS A 1 179 ? 1.954 -13.024 13.210 1.00 90.44 179 HIS A N 1
ATOM 1313 C CA . HIS A 1 179 ? 0.610 -13.598 13.140 1.00 90.44 179 HIS A CA 1
ATOM 1314 C C . HIS A 1 179 ? -0.477 -12.675 13.718 1.00 90.44 179 HIS A C 1
ATOM 1316 O O . HIS A 1 179 ? -1.592 -13.119 13.998 1.00 90.44 179 HIS A O 1
ATOM 1322 N N . ARG A 1 180 ? -0.175 -11.388 13.965 1.00 92.19 180 ARG A N 1
ATOM 1323 C CA . ARG A 1 180 ? -1.181 -10.426 14.453 1.00 92.19 180 ARG A CA 1
ATOM 1324 C C . ARG A 1 180 ? -2.195 -10.055 13.371 1.00 92.19 180 ARG A C 1
ATOM 1326 O O . ARG A 1 180 ? -3.358 -9.819 13.717 1.00 92.19 180 ARG A O 1
ATOM 1333 N N . LEU A 1 181 ? -1.762 -10.023 12.107 1.00 91.62 181 LEU A N 1
ATOM 1334 C CA . LEU A 1 181 ? -2.612 -9.852 10.925 1.00 91.62 181 LEU A CA 1
ATOM 1335 C C . LEU A 1 181 ? -3.216 -11.197 10.503 1.00 91.62 181 LEU A C 1
ATOM 1337 O O . LEU A 1 181 ? -2.560 -12.227 10.611 1.00 91.62 181 LEU A O 1
ATOM 1341 N N . GLY A 1 182 ? -4.462 -11.176 10.025 1.00 86.44 182 GLY A N 1
ATOM 1342 C CA . GLY A 1 182 ? -5.183 -12.372 9.582 1.00 86.44 182 GLY A CA 1
ATOM 1343 C C . GLY A 1 182 ? -5.328 -12.488 8.065 1.00 86.44 182 GLY A C 1
ATOM 1344 O O . GLY A 1 182 ? -5.129 -13.564 7.520 1.00 86.44 182 GLY A O 1
ATOM 1345 N N . GLU A 1 183 ? -5.673 -11.402 7.370 1.00 94.56 183 GLU A N 1
ATOM 1346 C CA . GLU A 1 183 ? -5.883 -11.425 5.915 1.00 94.56 183 GLU A CA 1
ATOM 1347 C C . GLU A 1 183 ? -5.295 -10.179 5.249 1.00 94.56 183 GLU A C 1
ATOM 1349 O O . GLU A 1 183 ? -5.516 -9.046 5.693 1.00 94.56 183 GLU A O 1
ATOM 1354 N N . VAL A 1 184 ? -4.566 -10.394 4.152 1.00 98.31 184 VAL A N 1
ATOM 1355 C CA . VAL A 1 184 ? -4.029 -9.330 3.301 1.00 98.31 184 VAL A CA 1
ATOM 1356 C C . VAL A 1 184 ? -4.630 -9.465 1.911 1.00 98.31 184 VAL A C 1
ATOM 1358 O O . VAL A 1 184 ? -4.505 -10.505 1.280 1.00 98.31 184 VAL A O 1
ATOM 1361 N N . THR A 1 185 ? -5.272 -8.419 1.395 1.00 98.69 185 THR A N 1
ATOM 1362 C CA . THR A 1 185 ? -5.863 -8.442 0.048 1.00 98.69 185 THR A CA 1
ATOM 1363 C C . THR A 1 185 ? -5.154 -7.482 -0.897 1.00 98.69 185 THR A C 1
ATOM 1365 O O . THR A 1 185 ? -5.076 -6.284 -0.636 1.00 98.69 185 THR A O 1
ATOM 1368 N N . MET A 1 186 ? -4.721 -7.973 -2.055 1.00 98.69 186 MET A N 1
ATOM 1369 C CA . MET A 1 186 ? -4.352 -7.133 -3.190 1.00 98.69 186 MET A CA 1
ATOM 1370 C C . MET A 1 186 ? -5.612 -6.750 -3.972 1.00 98.69 186 MET A C 1
ATOM 1372 O O . MET A 1 186 ? -6.227 -7.589 -4.631 1.00 98.69 186 MET A O 1
ATOM 1376 N N . VAL A 1 187 ? -5.996 -5.474 -3.907 1.00 98.75 187 VAL A N 1
ATOM 1377 C CA . VAL A 1 187 ? -7.118 -4.902 -4.663 1.00 98.75 187 VAL A CA 1
ATOM 1378 C C . VAL A 1 187 ? -6.576 -4.287 -5.950 1.00 98.75 187 VAL A C 1
ATOM 1380 O O . VAL A 1 187 ? -6.141 -3.135 -6.007 1.00 98.75 187 VAL A O 1
ATOM 1383 N N . CYS A 1 188 ? -6.568 -5.092 -7.003 1.00 98.44 188 CYS A N 1
ATOM 1384 C CA . CYS A 1 188 ? -6.078 -4.725 -8.321 1.00 98.44 188 CYS A CA 1
ATOM 1385 C C . CYS A 1 188 ? -7.128 -3.896 -9.072 1.00 98.44 188 CYS A C 1
ATOM 1387 O O . CYS A 1 188 ? -8.275 -4.312 -9.208 1.00 98.44 188 CYS A O 1
ATOM 1389 N N . PHE A 1 189 ? -6.745 -2.731 -9.596 1.00 96.94 189 PHE A N 1
ATOM 1390 C CA . PHE A 1 189 ? -7.695 -1.848 -10.285 1.00 96.94 189 PHE A CA 1
ATOM 1391 C C . PHE A 1 189 ? -8.221 -2.448 -11.599 1.00 96.94 189 PHE A C 1
ATOM 1393 O O . PHE A 1 189 ? -9.385 -2.265 -11.953 1.00 96.94 189 PHE A O 1
ATOM 1400 N N . ASP A 1 190 ? -7.373 -3.191 -12.311 1.00 97.94 190 ASP A N 1
ATOM 1401 C CA . ASP A 1 190 ? -7.710 -3.814 -13.584 1.00 97.94 190 ASP A CA 1
ATOM 1402 C C . ASP A 1 190 ? -7.274 -5.286 -13.661 1.00 97.94 190 ASP A C 1
ATOM 1404 O O . ASP A 1 190 ? -6.640 -5.849 -12.763 1.00 97.94 190 ASP A O 1
ATOM 1408 N N . GLU A 1 191 ? -7.663 -5.923 -14.763 1.00 98.12 191 GLU A N 1
ATOM 1409 C CA . GLU A 1 191 ? -7.416 -7.338 -15.026 1.00 98.12 191 GLU A CA 1
ATOM 1410 C C . GLU A 1 191 ? -5.933 -7.658 -15.257 1.00 98.12 191 GLU A C 1
ATOM 1412 O O . GLU A 1 191 ? -5.462 -8.730 -14.883 1.00 98.12 191 GLU A O 1
ATOM 1417 N N . LYS A 1 192 ? -5.183 -6.718 -15.842 1.00 98.38 192 LYS A N 1
ATOM 1418 C CA . LYS A 1 192 ? -3.753 -6.874 -16.109 1.00 98.38 192 LYS A CA 1
ATOM 1419 C C . LYS A 1 192 ? -2.977 -6.888 -14.795 1.00 98.38 192 LYS A C 1
ATOM 1421 O O . LYS A 1 192 ? -2.138 -7.760 -14.594 1.00 98.38 192 LYS A O 1
ATOM 1426 N N . THR A 1 193 ? -3.282 -5.957 -13.891 1.00 98.44 193 THR A N 1
ATOM 1427 C CA . THR A 1 193 ? -2.727 -5.938 -12.537 1.00 98.44 19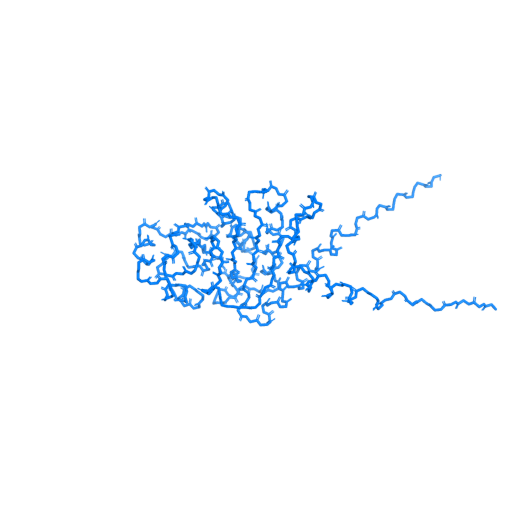3 THR A CA 1
ATOM 1428 C C . THR A 1 193 ? -3.101 -7.214 -11.796 1.00 98.44 193 THR A C 1
ATOM 1430 O O . THR A 1 193 ? -2.203 -7.862 -11.271 1.00 98.44 193 THR A O 1
ATOM 1433 N N . ARG A 1 194 ? -4.378 -7.632 -11.811 1.00 98.62 194 ARG A N 1
ATOM 1434 C CA . ARG A 1 194 ? -4.813 -8.877 -11.148 1.00 98.62 194 ARG A CA 1
ATOM 1435 C C . ARG A 1 194 ? -3.978 -10.071 -11.607 1.00 98.62 194 ARG A C 1
ATOM 1437 O O . ARG A 1 194 ? -3.400 -10.770 -10.779 1.00 98.62 194 ARG A O 1
ATOM 1444 N N . LYS A 1 195 ? -3.844 -10.241 -12.924 1.00 98.50 195 LYS A N 1
ATOM 1445 C CA . LYS A 1 195 ? -3.065 -11.328 -13.516 1.00 98.50 195 LYS A CA 1
ATOM 1446 C C . LYS A 1 195 ? -1.593 -11.310 -13.088 1.00 98.50 195 LYS A C 1
ATOM 1448 O O . LYS A 1 195 ? -1.058 -12.362 -12.762 1.00 98.50 195 LYS A O 1
ATOM 1453 N N . ALA A 1 196 ? -0.948 -10.144 -13.046 1.00 98.69 196 ALA A N 1
ATOM 1454 C CA . ALA A 1 196 ? 0.453 -10.049 -12.630 1.00 98.69 196 ALA A CA 1
ATOM 1455 C C . ALA A 1 196 ? 0.671 -10.510 -11.176 1.00 98.69 196 ALA A C 1
ATOM 1457 O O . ALA A 1 196 ? 1.641 -11.208 -10.885 1.00 98.69 196 ALA A O 1
ATOM 1458 N N . TYR A 1 197 ? -0.251 -10.172 -10.267 1.00 98.56 197 TYR A N 1
ATOM 1459 C CA . TYR A 1 197 ? -0.196 -10.649 -8.881 1.00 98.56 197 TYR A CA 1
ATOM 1460 C C . TYR A 1 197 ? -0.470 -12.154 -8.771 1.00 98.56 197 TYR A C 1
ATOM 1462 O O . TYR A 1 197 ? 0.203 -12.835 -7.999 1.00 98.56 197 TYR A O 1
ATOM 1470 N N . GLU A 1 198 ? -1.396 -12.694 -9.565 1.00 98.19 198 GLU A N 1
ATOM 1471 C CA . GLU A 1 198 ? -1.653 -14.141 -9.627 1.00 98.19 198 GLU A CA 1
ATOM 1472 C C . GLU A 1 198 ? -0.436 -14.914 -10.142 1.00 98.19 198 GLU A C 1
ATOM 1474 O O . GLU A 1 198 ? -0.048 -15.926 -9.556 1.00 98.19 198 GLU A O 1
ATOM 1479 N N . ASP A 1 199 ? 0.211 -14.413 -11.194 1.00 97.94 199 ASP A N 1
ATOM 1480 C CA . ASP A 1 199 ? 1.409 -15.019 -11.772 1.00 97.94 199 ASP A CA 1
ATOM 1481 C C . ASP A 1 199 ? 2.599 -14.955 -10.787 1.00 97.94 199 ASP A C 1
ATOM 1483 O O . ASP A 1 199 ? 3.353 -15.930 -10.655 1.00 97.94 199 ASP A O 1
ATOM 1487 N N . ALA A 1 200 ? 2.744 -13.850 -10.041 1.00 97.69 200 ALA A N 1
ATOM 1488 C CA . ALA A 1 200 ? 3.740 -13.702 -8.977 1.00 97.69 200 ALA A CA 1
ATOM 1489 C C . ALA A 1 200 ? 3.501 -14.690 -7.821 1.00 97.69 200 ALA A C 1
ATOM 1491 O O . ALA A 1 200 ? 4.426 -15.392 -7.404 1.00 97.69 200 ALA A O 1
ATOM 1492 N N . MET A 1 201 ? 2.256 -14.808 -7.355 1.00 95.88 201 MET A N 1
ATOM 1493 C CA . MET A 1 201 ? 1.866 -15.750 -6.305 1.00 95.88 201 MET A CA 1
ATOM 1494 C C . MET A 1 201 ? 2.083 -17.206 -6.736 1.00 95.88 201 MET A C 1
ATOM 1496 O O . MET A 1 201 ? 2.720 -17.974 -6.016 1.00 95.88 201 MET A O 1
ATOM 1500 N N . ALA A 1 202 ? 1.667 -17.579 -7.950 1.00 94.69 202 ALA A N 1
ATOM 1501 C CA . ALA A 1 202 ? 1.901 -18.914 -8.498 1.00 94.69 202 ALA A CA 1
ATOM 1502 C C . ALA A 1 202 ? 3.400 -19.246 -8.625 1.00 94.69 202 ALA A C 1
ATOM 1504 O O . ALA A 1 202 ? 3.809 -20.396 -8.445 1.00 94.69 202 ALA A O 1
ATOM 1505 N N . SER A 1 203 ? 4.234 -18.253 -8.937 1.00 93.44 203 SER A N 1
ATOM 1506 C CA . SER A 1 203 ? 5.687 -18.432 -9.014 1.00 93.44 203 SER A CA 1
ATOM 1507 C C . SER A 1 203 ? 6.314 -18.663 -7.640 1.00 93.44 203 SER A C 1
ATOM 1509 O O . SER A 1 203 ? 7.182 -19.529 -7.520 1.00 93.44 203 SER A O 1
ATOM 1511 N N . LEU A 1 204 ? 5.831 -17.974 -6.603 1.00 89.88 204 LEU A N 1
ATOM 1512 C CA . LEU A 1 204 ? 6.283 -18.174 -5.225 1.00 89.88 204 LEU A CA 1
ATOM 1513 C C . LEU A 1 204 ? 5.930 -19.581 -4.705 1.00 89.88 204 LEU A C 1
ATOM 1515 O O . LEU A 1 204 ? 6.801 -20.266 -4.170 1.00 89.88 204 LEU A O 1
ATOM 1519 N N . TYR A 1 205 ? 4.711 -20.072 -4.968 1.00 84.88 205 TYR A N 1
ATOM 1520 C CA . TYR A 1 205 ? 4.313 -21.453 -4.644 1.00 84.88 205 TYR A CA 1
ATOM 1521 C C . TYR A 1 205 ? 5.229 -22.502 -5.293 1.00 84.88 205 TYR A C 1
ATOM 1523 O O . TYR A 1 205 ? 5.659 -23.454 -4.639 1.00 84.88 205 TYR A O 1
ATOM 1531 N N . ARG A 1 206 ? 5.567 -22.329 -6.580 1.00 84.56 206 ARG A N 1
ATOM 1532 C CA . ARG A 1 206 ? 6.485 -23.240 -7.289 1.00 84.56 206 ARG A CA 1
ATOM 1533 C C . ARG A 1 206 ? 7.902 -23.206 -6.714 1.00 84.56 206 ARG A C 1
ATOM 1535 O O . ARG A 1 206 ? 8.546 -24.251 -6.654 1.00 84.56 206 ARG A O 1
ATOM 1542 N N . GLY A 1 207 ? 8.373 -22.034 -6.286 1.00 73.12 207 GLY A N 1
ATOM 1543 C CA . GLY A 1 207 ? 9.673 -21.869 -5.632 1.00 73.12 207 GLY A CA 1
ATOM 1544 C C . GLY A 1 207 ? 9.760 -22.603 -4.291 1.00 73.12 207 GLY A C 1
ATOM 1545 O O . GLY A 1 207 ? 10.742 -23.300 -4.043 1.00 73.12 207 GLY A O 1
ATOM 1546 N N . ASN A 1 208 ? 8.705 -22.532 -3.473 1.00 62.47 208 ASN A N 1
ATOM 1547 C CA . ASN A 1 208 ? 8.650 -23.205 -2.169 1.00 62.47 208 ASN A CA 1
ATOM 1548 C C . ASN A 1 208 ? 8.485 -24.735 -2.285 1.00 62.47 208 ASN A C 1
ATOM 1550 O O . ASN A 1 208 ? 8.919 -25.472 -1.402 1.00 62.47 208 ASN A O 1
ATOM 1554 N N . GLY A 1 209 ? 7.904 -25.230 -3.383 1.00 52.12 209 GLY A N 1
ATOM 1555 C CA . GLY A 1 209 ? 7.696 -26.662 -3.628 1.00 52.12 209 GLY A CA 1
ATOM 1556 C C . GLY A 1 209 ? 8.903 -27.433 -4.183 1.00 52.12 209 GLY A C 1
ATOM 1557 O O . GLY A 1 209 ? 8.850 -28.659 -4.250 1.00 52.12 209 GLY A O 1
ATOM 1558 N N . CYS A 1 210 ? 9.996 -26.770 -4.585 1.00 40.97 210 CYS A N 1
ATOM 1559 C CA . CYS A 1 210 ? 11.124 -27.434 -5.260 1.00 40.97 210 CYS A CA 1
ATOM 1560 C C . CYS A 1 210 ? 12.238 -27.945 -4.313 1.00 40.97 210 CYS A C 1
ATOM 1562 O O . CYS A 1 210 ? 13.316 -28.338 -4.761 1.00 40.97 210 CYS A O 1
ATOM 1564 N N . GLY A 1 211 ? 11.987 -27.993 -3.002 1.00 40.25 211 GLY A N 1
ATOM 1565 C CA . GLY A 1 211 ? 12.917 -28.498 -1.986 1.00 40.25 211 GLY A CA 1
ATOM 1566 C C . GLY A 1 211 ? 12.914 -30.022 -1.797 1.00 40.25 211 GLY A C 1
ATOM 1567 O O . GLY A 1 211 ? 12.797 -30.485 -0.665 1.00 40.25 211 GLY A O 1
ATOM 1568 N N . CYS A 1 212 ? 13.058 -30.829 -2.854 1.00 36.25 212 CYS A N 1
ATOM 1569 C CA . CYS A 1 212 ? 13.300 -32.272 -2.703 1.00 36.25 212 CYS A CA 1
ATOM 1570 C C . CYS A 1 212 ? 14.798 -32.581 -2.836 1.00 36.25 212 CYS A C 1
ATOM 1572 O O . CYS A 1 212 ? 15.367 -32.573 -3.925 1.00 36.25 212 CYS A O 1
ATOM 1574 N N . LYS A 1 213 ? 15.433 -32.854 -1.689 1.00 41.31 213 LYS A N 1
ATOM 1575 C CA . LYS A 1 213 ? 16.823 -33.305 -1.547 1.00 41.31 213 LYS A CA 1
ATOM 1576 C C . LYS A 1 213 ? 17.083 -34.575 -2.368 1.00 41.31 213 LYS A C 1
ATOM 1578 O O . LYS A 1 213 ? 16.572 -35.636 -2.031 1.00 41.31 213 LYS A O 1
ATOM 1583 N N . GLY A 1 214 ? 17.966 -34.490 -3.358 1.00 35.75 214 GLY A N 1
ATOM 1584 C CA . GLY A 1 214 ? 18.683 -35.644 -3.897 1.00 35.75 214 GLY A CA 1
ATOM 1585 C C . GLY A 1 214 ? 20.023 -35.813 -3.182 1.00 35.75 214 GLY A C 1
ATOM 1586 O O . GLY A 1 214 ? 21.052 -35.427 -3.722 1.00 35.75 214 GLY A O 1
ATOM 1587 N N . HIS A 1 215 ? 20.029 -36.343 -1.955 1.00 38.84 215 HIS A N 1
ATOM 1588 C CA . HIS A 1 215 ? 21.244 -36.949 -1.398 1.00 38.84 215 HIS A CA 1
ATOM 1589 C C . HIS A 1 215 ? 21.301 -38.394 -1.898 1.00 38.84 215 HIS A C 1
ATOM 1591 O O . HIS A 1 215 ? 20.669 -39.276 -1.323 1.00 38.84 215 HIS A O 1
ATOM 1597 N N . HIS A 1 216 ? 22.050 -38.633 -2.973 1.00 38.81 216 HIS A N 1
ATOM 1598 C CA . HIS A 1 216 ? 22.560 -39.966 -3.274 1.00 38.81 216 HIS A CA 1
ATOM 1599 C C . HIS A 1 216 ? 24.009 -40.039 -2.805 1.00 38.81 216 HIS A C 1
ATOM 1601 O O . HIS A 1 216 ? 24.923 -39.551 -3.460 1.00 38.81 216 HIS A O 1
ATOM 1607 N N . SER A 1 217 ? 24.198 -40.652 -1.641 1.00 44.34 217 SER A N 1
ATOM 1608 C CA . SER A 1 217 ? 25.450 -41.298 -1.273 1.00 44.34 217 SER A CA 1
ATOM 1609 C C . SER A 1 217 ? 25.594 -42.588 -2.094 1.00 44.34 217 SER A C 1
ATOM 1611 O O . SER A 1 217 ? 24.811 -43.517 -1.902 1.00 44.34 217 SER A O 1
ATOM 1613 N N . GLY A 1 218 ? 26.574 -42.647 -2.993 1.00 51.19 218 GLY A N 1
ATOM 1614 C CA . GLY A 1 218 ? 27.198 -43.893 -3.460 1.00 51.19 218 GLY A CA 1
ATOM 1615 C C . GLY A 1 218 ? 28.671 -43.804 -3.063 1.00 51.19 218 GLY A C 1
ATOM 1616 O O . GLY A 1 218 ? 29.303 -42.804 -3.391 1.00 51.19 218 GLY A O 1
ATOM 1617 N N . SER A 1 219 ? 29.091 -44.587 -2.064 1.00 51.03 219 SER A N 1
ATOM 1618 C CA . SER A 1 219 ? 29.761 -45.896 -2.212 1.00 51.03 219 SER A CA 1
ATOM 1619 C C . SER A 1 219 ? 31.191 -45.750 -2.709 1.00 51.03 219 SER A C 1
ATOM 1621 O O . SER A 1 219 ? 31.365 -45.440 -3.904 1.00 51.03 219 SER A O 1
#